Protein AF-A0A7J2MW70-F1 (afdb_monomer_lite)

Secondary structure (DSSP, 8-state):
-HHHHHHHHHHHHHHHHHHHHHSTT--SS--SHHHHHHHHHHHHHHHHHHHHHHHHHHHHTHHHHHHHHHHHHHHHHHHHHHHHHHHHHHHHHHHHHTT-S-TTTHHHHHHHHHSTTEEEEEEE--EEEEEEESSTT-GGG-EEEEEESS---HHHHHHHHTT--SSEEEEEEE--EEEEEES-HHHHHHHHHHHHHTT-TT-EEEEESSSEEEEEE-S--EEEEEEETTEE-S-HHHHHHHHHHHHHHHHHHHHHHHHHHHHHHHHHHHHHH-

Radius of gyration: 29.63 Å; chains: 1; bounding box: 71×57×75 Å

Structure (mmCIF, N/CA/C/O backbone):
data_AF-A0A7J2MW70-F1
#
_entry.id   AF-A0A7J2MW70-F1
#
loop_
_atom_site.group_PDB
_atom_site.id
_atom_site.type_symbol
_atom_site.label_atom_id
_atom_site.label_alt_id
_atom_site.label_comp_id
_atom_site.label_asym_id
_atom_site.label_entity_id
_atom_site.label_seq_id
_atom_site.pdbx_PDB_ins_code
_atom_site.Cartn_x
_atom_site.Cartn_y
_atom_site.Cartn_z
_atom_site.occupancy
_atom_site.B_iso_or_equiv
_atom_site.auth_seq_id
_atom_site.auth_comp_id
_atom_site.auth_asym_id
_atom_site.auth_atom_id
_atom_site.pdbx_PDB_model_num
ATOM 1 N N . ILE A 1 1 ? 31.488 -18.212 -37.355 1.00 55.00 1 ILE A N 1
ATOM 2 C CA . ILE A 1 1 ? 32.900 -18.243 -36.901 1.00 55.00 1 ILE A CA 1
ATOM 3 C C . ILE A 1 1 ? 33.000 -17.794 -35.446 1.00 55.00 1 ILE A C 1
ATOM 5 O O . ILE A 1 1 ? 33.141 -18.669 -34.613 1.00 55.00 1 ILE A O 1
ATOM 9 N N . ILE A 1 2 ? 32.824 -16.508 -35.097 1.00 53.03 2 ILE A N 1
ATOM 10 C CA . ILE A 1 2 ? 32.947 -16.048 -33.690 1.00 53.03 2 ILE A CA 1
ATOM 11 C C . ILE A 1 2 ? 31.923 -16.722 -32.757 1.00 53.03 2 ILE A C 1
ATOM 13 O O . ILE A 1 2 ? 32.299 -17.258 -31.724 1.00 53.03 2 ILE A O 1
ATOM 17 N N . PHE A 1 3 ? 30.644 -16.761 -33.145 1.00 57.50 3 PHE A N 1
ATOM 18 C CA . PHE A 1 3 ? 29.586 -17.418 -32.360 1.00 57.50 3 PHE A CA 1
ATOM 19 C C . PHE A 1 3 ? 29.816 -18.930 -32.200 1.00 57.50 3 PHE A C 1
ATOM 21 O O . PHE A 1 3 ? 29.621 -19.497 -31.134 1.00 57.50 3 PHE A O 1
ATOM 28 N N . THR A 1 4 ? 30.288 -19.564 -33.270 1.00 62.59 4 THR A N 1
ATOM 29 C CA . THR A 1 4 ? 30.595 -20.992 -33.334 1.00 62.59 4 THR A CA 1
ATOM 30 C C . THR A 1 4 ? 31.745 -21.371 -32.397 1.00 62.59 4 THR A C 1
ATOM 32 O O . THR A 1 4 ? 31.629 -22.317 -31.630 1.00 62.59 4 THR A O 1
ATOM 35 N N . LEU A 1 5 ? 32.823 -20.579 -32.414 1.00 64.12 5 LEU A N 1
ATOM 36 C CA . LEU A 1 5 ? 33.970 -20.731 -31.518 1.00 64.12 5 LEU A CA 1
ATOM 37 C C . LEU A 1 5 ? 33.589 -20.461 -30.056 1.00 64.12 5 LEU A C 1
ATOM 39 O O . LEU A 1 5 ? 34.052 -21.163 -29.166 1.00 64.12 5 LEU A O 1
ATOM 43 N N . ALA A 1 6 ? 32.718 -19.478 -29.805 1.00 62.12 6 ALA A N 1
ATOM 44 C CA . ALA A 1 6 ? 32.236 -19.167 -28.460 1.00 62.12 6 ALA A CA 1
ATOM 45 C C . ALA A 1 6 ? 31.369 -20.289 -27.866 1.00 62.12 6 ALA A C 1
ATOM 47 O O . ALA A 1 6 ? 31.436 -20.533 -26.666 1.00 62.12 6 ALA A O 1
ATOM 48 N N . MET A 1 7 ? 30.574 -20.981 -28.689 1.00 63.50 7 MET A N 1
ATOM 49 C CA . MET A 1 7 ? 29.781 -22.122 -28.233 1.00 63.50 7 MET A CA 1
ATOM 50 C C . MET A 1 7 ? 30.623 -23.362 -27.933 1.00 63.50 7 MET A C 1
ATOM 52 O O . MET A 1 7 ? 30.385 -23.969 -26.895 1.00 63.50 7 MET A O 1
ATOM 56 N N . GLY A 1 8 ? 31.620 -23.684 -28.765 1.00 64.88 8 GLY A N 1
ATOM 57 C CA . GLY A 1 8 ? 32.583 -24.750 -28.446 1.00 64.88 8 GLY A CA 1
ATOM 58 C C . GLY A 1 8 ? 33.348 -24.445 -27.155 1.00 64.88 8 GLY A C 1
ATOM 59 O O . GLY A 1 8 ? 33.387 -25.255 -26.240 1.00 64.88 8 GLY A O 1
ATOM 60 N N . ALA A 1 9 ? 33.819 -23.203 -26.992 1.00 65.06 9 ALA A N 1
ATOM 61 C CA . ALA A 1 9 ? 34.473 -22.784 -25.753 1.00 65.06 9 ALA A CA 1
ATOM 62 C C . ALA A 1 9 ? 33.551 -22.863 -24.518 1.00 65.06 9 ALA A C 1
ATOM 64 O O . ALA A 1 9 ? 34.010 -23.201 -23.432 1.00 65.06 9 ALA A O 1
ATOM 65 N N . MET A 1 10 ? 32.256 -22.550 -24.651 1.00 66.50 10 MET A N 1
ATOM 66 C CA . MET A 1 10 ? 31.298 -22.710 -23.549 1.00 66.50 10 MET A CA 1
ATOM 67 C C . MET A 1 10 ? 31.036 -24.176 -23.199 1.00 66.50 10 MET A C 1
ATOM 69 O O . MET A 1 10 ? 30.826 -24.463 -22.022 1.00 66.50 10 MET A O 1
ATOM 73 N N . TRP A 1 11 ? 31.014 -25.070 -24.190 1.00 72.12 11 TRP A N 1
ATOM 74 C CA . TRP A 1 11 ? 30.811 -26.504 -23.983 1.00 72.12 11 TRP A CA 1
ATOM 75 C C . TRP A 1 11 ? 31.959 -27.105 -23.162 1.00 72.12 11 TRP A C 1
ATOM 77 O O . TRP A 1 11 ? 31.715 -27.661 -22.096 1.00 72.12 11 TRP A O 1
ATOM 87 N N . GLU A 1 12 ? 33.199 -26.819 -23.553 1.00 68.12 12 GLU A N 1
ATOM 88 C CA . GLU A 1 12 ? 34.422 -27.206 -22.830 1.00 68.12 12 GLU A CA 1
ATOM 89 C C . GLU A 1 12 ? 34.452 -26.682 -21.383 1.00 68.12 12 GLU A C 1
ATOM 91 O O . GLU A 1 12 ? 34.785 -27.394 -20.434 1.00 68.12 12 GLU A O 1
ATOM 96 N N . ILE A 1 13 ? 34.041 -25.424 -21.173 1.00 70.12 13 ILE A N 1
ATOM 97 C CA . ILE A 1 13 ? 33.942 -24.839 -19.825 1.00 70.12 13 ILE A CA 1
ATOM 98 C C . ILE A 1 13 ? 32.872 -25.559 -18.989 1.00 70.12 13 ILE A C 1
ATOM 100 O O . ILE A 1 13 ? 33.044 -25.722 -17.778 1.00 70.12 13 ILE A O 1
ATOM 104 N N . ALA A 1 14 ? 31.766 -25.975 -19.609 1.00 69.56 14 ALA A N 1
ATOM 105 C CA . ALA A 1 14 ? 30.686 -26.680 -18.931 1.00 69.56 14 ALA A CA 1
ATOM 106 C C . ALA A 1 14 ? 31.077 -28.119 -18.564 1.00 69.56 14 ALA A C 1
ATOM 108 O O . ALA A 1 14 ? 30.771 -28.554 -17.453 1.00 69.56 14 ALA A O 1
ATOM 109 N N . GLU A 1 15 ? 31.788 -28.828 -19.440 1.00 67.00 15 GLU A N 1
ATOM 110 C CA . GLU A 1 15 ? 32.315 -30.168 -19.162 1.00 67.00 15 GLU A CA 1
ATOM 111 C C . GLU A 1 15 ? 33.364 -30.140 -18.051 1.00 67.00 15 GLU A C 1
ATOM 113 O O . GLU A 1 15 ? 33.237 -30.875 -17.069 1.00 67.00 15 GLU A O 1
ATOM 118 N N . PHE A 1 16 ? 34.315 -29.201 -18.110 1.00 66.50 16 PHE A N 1
ATOM 119 C CA . PHE A 1 16 ? 35.285 -28.999 -17.034 1.00 66.50 16 PHE A CA 1
ATOM 120 C C . PHE A 1 16 ? 34.600 -28.710 -15.689 1.00 66.50 16 PHE A C 1
ATOM 122 O O . PHE A 1 16 ? 34.965 -29.273 -14.655 1.00 66.50 16 PHE A O 1
ATOM 129 N N . ALA A 1 17 ? 33.578 -27.848 -15.682 1.00 67.19 17 ALA A N 1
ATOM 130 C CA . ALA A 1 17 ? 32.816 -27.550 -14.472 1.00 67.19 17 ALA A CA 1
ATOM 131 C C . ALA A 1 17 ? 32.033 -28.772 -13.960 1.00 67.19 17 ALA A C 1
ATOM 133 O O . ALA A 1 17 ? 31.943 -28.980 -12.748 1.00 67.19 17 ALA A O 1
ATOM 134 N N . SER A 1 18 ? 31.488 -29.589 -14.864 1.00 73.00 18 SER A N 1
ATOM 135 C CA . SER A 1 18 ? 30.780 -30.824 -14.527 1.00 73.00 18 SER A CA 1
ATOM 136 C C . SER A 1 18 ? 31.708 -31.839 -13.856 1.00 73.00 18 SER A C 1
ATOM 138 O O . SER A 1 18 ? 31.369 -32.364 -12.794 1.00 73.00 18 SER A O 1
ATOM 140 N N . ASP A 1 19 ? 32.910 -32.050 -14.393 1.00 70.50 19 ASP A N 1
ATOM 141 C CA . ASP A 1 19 ? 33.893 -32.980 -13.822 1.00 70.50 19 ASP A CA 1
ATOM 142 C C . ASP A 1 19 ? 34.377 -32.547 -12.427 1.00 70.50 19 ASP A C 1
ATOM 144 O O . ASP A 1 19 ? 34.575 -33.377 -11.532 1.00 70.50 19 ASP A O 1
ATOM 148 N N . GLN A 1 20 ? 34.487 -31.239 -12.182 1.00 70.12 20 GLN A N 1
ATOM 149 C CA . GLN A 1 20 ? 34.802 -30.715 -10.849 1.00 70.12 20 GLN A CA 1
ATOM 150 C C . GLN A 1 20 ? 33.675 -30.960 -9.833 1.00 70.12 20 GLN A C 1
ATOM 152 O O . GLN A 1 20 ? 33.949 -31.230 -8.664 1.00 70.12 20 GLN A O 1
ATOM 157 N N . ILE A 1 21 ? 32.411 -30.872 -10.259 1.00 71.44 21 ILE A N 1
ATOM 158 C CA . ILE A 1 21 ? 31.246 -30.936 -9.362 1.00 71.44 21 ILE A CA 1
ATOM 159 C C . ILE A 1 21 ? 30.792 -32.377 -9.110 1.00 71.44 21 ILE A C 1
ATOM 161 O O . ILE A 1 21 ? 30.495 -32.738 -7.972 1.00 71.44 21 ILE A O 1
ATOM 165 N N . PHE A 1 22 ? 30.711 -33.197 -10.156 1.00 70.31 22 PHE A N 1
ATOM 166 C CA . PHE A 1 22 ? 30.081 -34.517 -10.094 1.00 70.31 22 PHE A CA 1
ATOM 167 C C . PHE A 1 22 ? 31.098 -35.653 -9.985 1.00 70.31 22 PHE A C 1
ATOM 169 O O . PHE A 1 22 ? 30.836 -36.647 -9.306 1.00 70.31 22 PHE A O 1
ATOM 176 N N . SER A 1 23 ? 32.288 -35.472 -10.555 1.00 65.62 23 SER A N 1
ATOM 177 C CA . SER A 1 23 ? 33.344 -36.491 -10.585 1.00 65.62 23 SER A CA 1
ATOM 178 C C . SER A 1 23 ? 34.429 -36.266 -9.522 1.00 65.62 23 SER A C 1
ATOM 180 O O . SER A 1 23 ? 35.447 -36.953 -9.518 1.00 65.62 23 SER A O 1
ATOM 182 N N . HIS A 1 24 ? 34.217 -35.316 -8.596 1.00 66.56 24 HIS A N 1
ATOM 183 C CA . HIS A 1 24 ? 35.157 -34.953 -7.522 1.00 66.56 24 HIS A CA 1
ATOM 184 C C . HIS A 1 24 ? 36.580 -34.655 -8.039 1.00 66.56 24 HIS A C 1
ATOM 186 O O . HIS A 1 24 ? 37.572 -34.965 -7.378 1.00 66.56 24 HIS A O 1
ATOM 192 N N . GLY A 1 25 ? 36.680 -34.063 -9.234 1.00 61.75 25 GLY A N 1
ATOM 193 C CA . GLY A 1 25 ? 37.952 -33.694 -9.855 1.00 61.75 25 GLY A CA 1
ATOM 194 C C . GLY A 1 25 ? 38.685 -34.836 -10.566 1.00 61.75 25 GLY A C 1
ATOM 195 O O . GLY A 1 25 ? 39.808 -34.626 -11.020 1.00 61.75 25 GLY A O 1
ATOM 196 N N . ILE A 1 26 ? 38.081 -36.023 -10.684 1.00 64.50 26 ILE A N 1
ATOM 197 C CA . ILE A 1 26 ? 38.594 -37.100 -11.539 1.00 64.50 26 ILE A CA 1
ATOM 198 C C . ILE A 1 26 ? 38.025 -36.878 -12.950 1.00 64.50 26 ILE A C 1
ATOM 200 O O . ILE A 1 26 ? 36.803 -36.889 -13.089 1.00 64.50 26 ILE A O 1
ATOM 204 N N . PRO A 1 27 ? 38.858 -36.662 -13.985 1.00 61.16 27 PRO A N 1
ATOM 205 C CA . PRO A 1 27 ? 38.368 -36.439 -15.342 1.00 61.16 27 PRO A CA 1
ATOM 206 C C . PRO A 1 27 ? 37.744 -37.731 -15.874 1.00 61.16 27 PRO A C 1
ATOM 208 O O . PRO A 1 27 ? 38.427 -38.748 -16.001 1.00 61.16 27 PRO A O 1
ATOM 211 N N . VAL A 1 28 ? 36.439 -37.700 -16.147 1.00 62.50 28 VAL A N 1
ATOM 212 C CA . VAL A 1 28 ? 35.700 -38.850 -16.699 1.00 62.50 28 VAL A CA 1
ATOM 213 C C . VAL A 1 28 ? 35.502 -38.685 -18.206 1.00 62.50 28 VAL A C 1
ATOM 215 O O . VAL A 1 28 ? 35.425 -39.685 -18.912 1.00 62.50 28 VAL A O 1
ATOM 218 N N . ALA A 1 29 ? 35.480 -37.442 -18.695 1.00 54.78 29 ALA A N 1
ATOM 219 C CA . ALA A 1 29 ? 35.311 -37.109 -20.109 1.00 54.78 29 ALA A CA 1
ATOM 220 C C . ALA A 1 29 ? 36.635 -36.985 -20.896 1.00 54.78 29 ALA A C 1
ATOM 222 O O . ALA A 1 29 ? 36.624 -37.005 -22.115 1.00 54.78 29 ALA A O 1
ATOM 223 N N . GLN A 1 30 ? 37.790 -36.874 -20.225 1.00 52.50 30 GLN A N 1
ATOM 224 C CA . GLN A 1 30 ? 39.104 -36.722 -20.875 1.00 52.50 30 GLN A CA 1
ATOM 225 C C . GLN A 1 30 ? 40.104 -37.761 -20.353 1.00 52.50 30 GLN A C 1
ATOM 227 O O . GLN A 1 30 ? 41.069 -37.435 -19.658 1.00 52.50 30 GLN A O 1
ATOM 232 N N . ILE A 1 31 ? 39.867 -39.041 -20.653 1.00 59.38 31 ILE A N 1
ATOM 233 C CA . ILE A 1 31 ? 40.703 -40.143 -20.134 1.00 59.38 31 ILE A CA 1
ATOM 234 C C . ILE A 1 31 ? 41.851 -40.491 -21.102 1.00 59.38 31 ILE A C 1
ATOM 236 O O . ILE A 1 31 ? 42.888 -41.010 -20.678 1.00 59.38 31 ILE A O 1
ATOM 240 N N . SER A 1 32 ? 41.716 -40.200 -22.403 1.00 65.75 32 SER A N 1
ATOM 241 C CA . SER A 1 32 ? 42.722 -40.567 -23.412 1.00 65.75 32 SER A CA 1
ATOM 242 C C . SER A 1 32 ? 42.914 -39.517 -24.510 1.00 65.75 32 SER A C 1
ATOM 244 O O . SER A 1 32 ? 42.002 -38.769 -24.840 1.00 65.75 32 SER A O 1
ATOM 246 N N . LEU A 1 33 ? 44.092 -39.518 -25.152 1.00 57.75 33 LEU A N 1
ATOM 247 C CA . LEU A 1 33 ? 44.392 -38.666 -26.315 1.00 57.75 33 LEU A CA 1
ATOM 248 C C . LEU A 1 33 ? 43.398 -38.891 -27.474 1.00 57.75 33 LEU A C 1
ATOM 250 O O . LEU A 1 33 ? 43.149 -37.989 -28.268 1.00 57.75 33 LEU A O 1
ATOM 254 N N . HIS A 1 34 ? 42.834 -40.098 -27.573 1.00 62.09 34 HIS A N 1
ATOM 255 C CA . HIS A 1 34 ? 41.815 -40.430 -28.565 1.00 62.09 34 HIS A CA 1
ATOM 256 C C . HIS A 1 34 ? 40.467 -39.768 -28.238 1.00 62.09 34 HIS A C 1
ATOM 258 O O . HIS A 1 34 ? 39.771 -39.351 -29.159 1.00 62.09 34 HIS A O 1
ATOM 264 N N . ASP A 1 35 ? 40.122 -39.641 -26.957 1.00 58.94 35 ASP A N 1
ATOM 265 C CA . ASP A 1 35 ? 38.918 -38.948 -26.469 1.00 58.94 35 ASP A CA 1
ATOM 266 C C . ASP A 1 35 ? 38.990 -37.465 -26.837 1.00 58.94 35 ASP A C 1
ATOM 268 O O . ASP A 1 35 ? 38.195 -36.972 -27.628 1.00 58.94 35 ASP A O 1
ATOM 272 N N . THR A 1 36 ? 40.085 -36.809 -26.439 1.00 62.69 36 THR A N 1
ATOM 273 C CA . THR A 1 36 ? 40.328 -35.385 -26.709 1.00 62.69 36 THR A CA 1
ATOM 274 C C . THR A 1 36 ? 40.317 -35.059 -28.204 1.00 62.69 36 THR A C 1
ATOM 276 O O . THR A 1 36 ? 39.820 -34.016 -28.624 1.00 62.69 36 THR A O 1
ATOM 279 N N . MET A 1 37 ? 40.862 -35.948 -29.041 1.00 70.38 37 MET A N 1
ATOM 280 C CA . MET A 1 37 ? 40.821 -35.770 -30.494 1.00 70.38 37 MET A CA 1
ATOM 281 C C . MET A 1 37 ? 39.423 -36.008 -31.079 1.00 70.38 37 MET A C 1
ATOM 283 O O . MET A 1 37 ? 39.088 -35.389 -32.088 1.00 70.38 37 MET A O 1
ATOM 287 N N . THR A 1 38 ? 38.613 -36.884 -30.479 1.00 67.75 38 THR A N 1
ATOM 288 C CA . THR A 1 38 ? 37.242 -37.165 -30.933 1.00 67.75 38 THR A CA 1
ATOM 289 C C . THR A 1 38 ? 36.307 -36.011 -30.583 1.00 67.75 38 THR A C 1
ATOM 291 O O . THR A 1 38 ? 35.523 -35.610 -31.442 1.00 67.75 38 THR A O 1
ATOM 294 N N . ASP A 1 39 ? 36.464 -35.413 -29.404 1.00 64.12 39 ASP A N 1
ATOM 295 C CA . ASP A 1 39 ? 35.700 -34.236 -28.976 1.00 64.12 39 ASP A CA 1
ATOM 296 C C . ASP A 1 39 ? 36.008 -33.021 -29.850 1.00 64.12 39 ASP A C 1
ATOM 298 O O . ASP A 1 39 ? 35.098 -32.397 -30.390 1.00 64.12 39 ASP A O 1
ATOM 302 N N . LEU A 1 40 ? 37.289 -32.768 -30.147 1.00 68.12 40 LEU A N 1
ATOM 303 C CA . LEU A 1 40 ? 37.686 -31.683 -31.051 1.00 68.12 40 LEU A CA 1
ATOM 304 C C . LEU A 1 40 ? 37.084 -31.847 -32.462 1.00 68.12 40 LEU A C 1
ATOM 306 O O . LEU A 1 40 ? 36.730 -30.869 -33.130 1.00 68.12 40 LEU A O 1
ATOM 310 N N . ILE A 1 41 ? 36.972 -33.091 -32.938 1.00 71.75 41 ILE A N 1
ATOM 311 C CA . ILE A 1 41 ? 36.337 -33.412 -34.221 1.00 71.75 41 ILE A CA 1
ATOM 312 C C . ILE A 1 41 ? 34.819 -33.222 -34.129 1.00 71.75 41 ILE A C 1
ATOM 314 O O . ILE A 1 41 ? 34.232 -32.629 -35.039 1.00 71.75 41 ILE A O 1
ATOM 318 N N . ALA A 1 42 ? 34.184 -33.692 -33.054 1.00 71.44 42 ALA A N 1
ATOM 319 C CA . ALA A 1 42 ? 32.752 -33.542 -32.822 1.00 71.44 42 ALA A CA 1
ATOM 320 C C . ALA A 1 42 ? 32.351 -32.062 -32.737 1.00 71.44 42 ALA A C 1
ATOM 322 O O . ALA A 1 42 ? 31.413 -31.649 -33.421 1.00 71.44 42 ALA A O 1
ATOM 323 N N . ASP A 1 43 ? 33.125 -31.246 -32.026 1.00 67.00 43 ASP A N 1
ATOM 324 C CA . ASP A 1 43 ? 32.951 -29.798 -31.918 1.00 67.00 43 ASP A CA 1
ATOM 325 C C . ASP A 1 43 ? 33.195 -29.077 -33.241 1.00 67.00 43 ASP A C 1
ATOM 327 O O . ASP A 1 43 ? 32.448 -28.167 -33.618 1.00 67.00 43 ASP A O 1
ATOM 331 N N . GLY A 1 44 ? 34.199 -29.514 -34.006 1.00 69.25 44 GLY A N 1
ATOM 332 C CA . GLY A 1 44 ? 34.439 -29.024 -35.360 1.00 69.25 44 GLY A CA 1
ATOM 333 C C . GLY A 1 44 ? 33.246 -29.281 -36.288 1.00 69.25 44 GLY A C 1
ATOM 334 O O . GLY A 1 44 ? 32.817 -28.382 -37.019 1.00 69.25 44 GLY A O 1
ATOM 335 N N . ILE A 1 45 ? 32.668 -30.485 -36.230 1.00 73.81 45 ILE A N 1
ATOM 336 C CA . ILE A 1 45 ? 31.498 -30.881 -37.027 1.00 73.81 45 ILE A CA 1
ATOM 337 C C . ILE A 1 45 ? 30.242 -30.140 -36.557 1.00 73.81 45 ILE A C 1
ATOM 339 O O . ILE A 1 45 ? 29.525 -29.572 -37.385 1.00 73.81 45 ILE A O 1
ATOM 343 N N . ALA A 1 46 ? 29.980 -30.090 -35.251 1.00 68.25 46 ALA A N 1
ATOM 344 C CA . ALA A 1 46 ? 28.847 -29.373 -34.675 1.00 68.25 46 ALA A CA 1
ATOM 345 C C . ALA A 1 46 ? 28.923 -27.878 -35.003 1.00 68.25 46 ALA A C 1
ATOM 347 O O . ALA A 1 46 ? 27.937 -27.275 -35.432 1.00 68.25 46 ALA A O 1
ATOM 348 N N . GLY A 1 47 ? 30.115 -27.291 -34.906 1.00 69.31 47 GLY A N 1
ATOM 349 C CA . GLY A 1 47 ? 30.365 -25.911 -35.279 1.00 69.31 47 GLY A CA 1
ATOM 350 C C . GLY A 1 47 ? 30.128 -25.642 -36.767 1.00 69.31 47 GLY A C 1
ATOM 351 O O . GLY A 1 47 ? 29.493 -24.645 -37.127 1.00 69.31 47 GLY A O 1
ATOM 352 N N . LEU A 1 48 ? 30.577 -26.543 -37.643 1.00 71.25 48 LEU A N 1
ATOM 353 C CA . LEU A 1 48 ? 30.311 -26.458 -39.078 1.00 71.25 48 LEU A CA 1
ATOM 354 C C . LEU A 1 48 ? 28.804 -26.529 -39.363 1.00 71.25 48 LEU A C 1
ATOM 356 O O . LEU A 1 48 ? 28.286 -25.694 -40.103 1.00 71.25 48 LEU A O 1
ATOM 360 N N . LEU A 1 49 ? 28.088 -27.466 -38.735 1.00 70.62 49 LEU A N 1
ATOM 361 C CA . LEU A 1 49 ? 26.640 -27.622 -38.883 1.00 70.62 49 LEU A CA 1
ATOM 362 C C . LEU A 1 49 ? 25.890 -26.383 -38.382 1.00 70.62 49 LEU A C 1
ATOM 364 O O . LEU A 1 49 ? 25.096 -25.822 -39.131 1.00 70.62 49 LEU A O 1
ATOM 368 N N . VAL A 1 50 ? 26.178 -25.889 -37.175 1.00 74.44 50 VAL A N 1
ATOM 369 C CA . VAL A 1 50 ? 25.574 -24.658 -36.630 1.00 74.44 50 VAL A CA 1
ATOM 370 C C . VAL A 1 50 ? 25.907 -23.447 -37.503 1.00 74.44 50 VAL A C 1
ATOM 372 O O . VAL A 1 50 ? 25.054 -22.592 -37.729 1.00 74.44 50 VAL A O 1
ATOM 375 N N . GLY A 1 51 ? 27.125 -23.372 -38.043 1.00 70.25 51 GLY A N 1
ATOM 376 C CA . GLY A 1 51 ? 27.529 -22.332 -38.984 1.00 70.25 51 GLY A CA 1
ATOM 377 C C . GLY A 1 51 ? 26.739 -22.378 -40.294 1.00 70.25 51 GLY A C 1
ATOM 378 O O . GLY A 1 51 ? 26.273 -21.338 -40.757 1.00 70.25 51 GLY A O 1
ATOM 379 N N . ILE A 1 52 ? 26.548 -23.571 -40.865 1.00 74.00 52 ILE A N 1
ATOM 380 C CA . ILE A 1 52 ? 25.782 -23.792 -42.098 1.00 74.00 52 ILE A CA 1
ATOM 381 C C . ILE A 1 52 ? 24.297 -23.512 -41.859 1.00 74.00 52 ILE A C 1
ATOM 383 O O . ILE A 1 52 ? 23.716 -22.705 -42.578 1.00 74.00 52 ILE A O 1
ATOM 387 N N . PHE A 1 53 ? 23.685 -24.112 -40.836 1.00 72.88 53 PHE A N 1
ATOM 388 C CA . PHE A 1 53 ? 22.276 -23.893 -40.504 1.00 72.88 53 PHE A CA 1
ATOM 389 C C . PHE A 1 53 ? 22.002 -22.445 -40.090 1.00 72.88 53 PHE A C 1
ATOM 391 O O . PHE A 1 53 ? 21.009 -21.873 -40.528 1.00 72.88 53 PHE A O 1
ATOM 398 N N . GLY A 1 54 ? 22.908 -21.809 -39.343 1.00 70.94 54 GLY A N 1
ATOM 399 C CA . GLY A 1 54 ? 22.830 -20.387 -39.013 1.00 70.94 54 GLY A CA 1
ATOM 400 C C . GLY A 1 54 ? 22.933 -19.495 -40.252 1.00 70.94 54 GLY A C 1
ATOM 401 O O . GLY A 1 54 ? 22.124 -18.586 -40.425 1.00 70.94 54 GLY A O 1
ATOM 402 N N . ALA A 1 55 ? 23.866 -19.779 -41.167 1.00 71.88 55 ALA A N 1
ATOM 403 C CA . ALA A 1 55 ? 23.986 -19.049 -42.429 1.00 71.88 55 ALA A CA 1
ATOM 404 C C . ALA A 1 55 ? 22.761 -19.251 -43.332 1.00 71.88 55 ALA A C 1
ATOM 406 O O . ALA A 1 55 ? 22.297 -18.289 -43.943 1.00 71.88 55 ALA A O 1
ATOM 407 N N . ILE A 1 56 ? 22.213 -20.470 -43.393 1.00 74.88 56 ILE A N 1
ATOM 408 C CA . ILE A 1 56 ? 20.977 -20.788 -44.117 1.00 74.88 56 ILE A CA 1
ATOM 409 C C . ILE A 1 56 ? 19.791 -20.040 -43.497 1.00 74.88 56 ILE A C 1
ATOM 411 O O . ILE A 1 56 ? 19.053 -19.401 -44.240 1.00 74.88 56 ILE A O 1
ATOM 415 N N . GLY A 1 57 ? 19.638 -20.044 -42.171 1.00 71.94 57 GLY A N 1
ATOM 416 C CA . GLY A 1 57 ? 18.569 -19.326 -41.466 1.00 71.94 57 GLY A CA 1
ATOM 417 C C . GLY A 1 57 ? 18.648 -17.805 -41.646 1.00 71.94 57 GLY A C 1
ATOM 418 O O . GLY A 1 57 ? 17.629 -17.147 -41.855 1.00 71.94 57 GLY A O 1
ATOM 419 N N . ILE A 1 58 ? 19.858 -17.232 -41.665 1.00 73.50 58 ILE A N 1
ATOM 420 C CA . ILE A 1 58 ? 20.074 -15.813 -41.998 1.00 73.50 58 ILE A CA 1
ATOM 421 C C . ILE A 1 58 ? 19.703 -15.536 -43.465 1.00 73.50 58 ILE A C 1
ATOM 423 O O . ILE A 1 58 ? 19.014 -14.556 -43.743 1.00 73.50 58 ILE A O 1
ATOM 427 N N . ARG A 1 59 ? 20.114 -16.399 -44.409 1.00 74.31 59 ARG A N 1
ATOM 428 C CA . ARG A 1 59 ? 19.810 -16.246 -45.848 1.00 74.31 59 ARG A CA 1
ATOM 429 C C . ARG A 1 59 ? 18.327 -16.407 -46.171 1.00 74.31 59 ARG A C 1
ATOM 431 O O . ARG A 1 59 ? 17.839 -15.731 -47.069 1.00 74.31 59 ARG A O 1
ATOM 438 N N . LYS A 1 60 ? 17.632 -17.298 -45.462 1.00 75.56 60 LYS A N 1
ATOM 439 C CA . LYS A 1 60 ? 16.187 -17.524 -45.594 1.00 75.56 60 LYS A CA 1
ATOM 440 C C . LYS A 1 60 ? 15.346 -16.429 -44.935 1.00 75.56 60 LYS A C 1
ATOM 442 O O . LYS A 1 60 ? 14.157 -16.352 -45.208 1.00 75.56 60 LYS A O 1
ATOM 447 N N . GLY A 1 61 ? 15.948 -15.574 -44.105 1.00 71.19 61 GLY A N 1
ATOM 448 C CA . GLY A 1 61 ? 15.248 -14.491 -43.412 1.00 71.19 61 GLY A CA 1
ATOM 449 C C . GLY A 1 61 ? 14.512 -14.918 -42.138 1.00 71.19 61 GLY A C 1
ATOM 450 O O . GLY A 1 61 ? 13.944 -14.059 -41.473 1.00 71.19 61 GLY A O 1
ATOM 451 N N . GLU A 1 62 ? 14.590 -16.189 -41.739 1.00 72.62 62 GLU A N 1
ATOM 452 C CA . GLU A 1 62 ? 13.911 -16.747 -40.555 1.00 72.62 62 GLU A CA 1
ATOM 453 C C . GLU A 1 62 ? 14.320 -16.012 -39.259 1.00 72.62 62 GLU A C 1
ATOM 455 O O . GLU A 1 62 ? 13.490 -15.698 -38.410 1.00 72.62 62 GLU A O 1
ATOM 460 N N . PHE A 1 63 ? 15.594 -15.614 -39.134 1.00 69.50 63 PHE A N 1
ATOM 461 C CA . PHE A 1 63 ? 16.056 -14.782 -38.010 1.00 69.50 63 PHE A CA 1
ATOM 462 C C . PHE A 1 63 ? 15.486 -13.358 -38.031 1.00 69.50 63 PHE A C 1
ATOM 464 O O . PHE A 1 63 ? 15.288 -12.753 -36.978 1.00 69.50 63 PHE A O 1
ATOM 471 N N . LYS A 1 64 ? 15.232 -12.802 -39.220 1.00 71.94 64 LYS A N 1
ATOM 472 C CA . LYS A 1 64 ? 14.625 -11.475 -39.368 1.00 71.94 64 LYS A CA 1
ATOM 473 C C . LYS A 1 64 ? 13.153 -11.517 -38.965 1.00 71.94 64 LYS A C 1
ATOM 475 O O . LYS A 1 64 ? 12.696 -10.575 -38.328 1.00 71.94 64 LYS A O 1
ATOM 480 N N . GLU A 1 65 ? 12.448 -12.600 -39.289 1.00 75.50 65 GLU A N 1
ATOM 481 C CA . GLU A 1 65 ? 11.073 -12.847 -38.839 1.00 75.50 65 GLU A CA 1
ATOM 482 C C . GLU A 1 65 ? 11.004 -12.975 -37.315 1.00 75.50 65 GLU A C 1
ATOM 484 O O . GLU A 1 65 ? 10.251 -12.235 -36.691 1.00 75.50 65 GLU A O 1
ATOM 489 N N . LEU A 1 66 ? 11.875 -13.783 -36.700 1.00 75.44 66 LEU A N 1
ATOM 490 C CA . LEU A 1 66 ? 11.946 -13.919 -35.240 1.00 75.44 66 LEU A CA 1
ATOM 491 C C . LEU A 1 66 ? 12.225 -12.580 -34.534 1.00 75.44 66 LEU A C 1
ATOM 493 O O . LEU A 1 66 ? 11.546 -12.217 -33.575 1.00 75.44 66 LEU A O 1
ATOM 497 N N . LEU A 1 67 ? 13.217 -11.816 -35.004 1.00 75.69 67 LEU A N 1
ATOM 498 C CA . LEU A 1 67 ? 13.532 -10.498 -34.441 1.00 75.69 67 LEU A CA 1
ATOM 499 C C . LEU A 1 67 ? 12.386 -9.499 -34.637 1.00 75.69 67 LEU A C 1
ATOM 501 O O . LEU A 1 67 ? 12.142 -8.665 -33.767 1.00 75.69 67 LEU A O 1
ATOM 505 N N . PHE A 1 68 ? 11.677 -9.581 -35.762 1.00 79.88 68 PHE A N 1
ATOM 506 C CA . PHE A 1 68 ? 10.516 -8.748 -36.049 1.00 79.88 68 PHE A CA 1
ATOM 507 C C . PHE A 1 68 ? 9.314 -9.106 -35.169 1.00 79.88 68 PHE A C 1
ATOM 509 O O . PHE A 1 68 ? 8.635 -8.206 -34.680 1.00 79.88 68 PHE A O 1
ATOM 516 N N . GLU A 1 69 ? 9.071 -10.392 -34.915 1.00 80.38 69 GLU A N 1
ATOM 517 C CA . GLU A 1 69 ? 8.051 -10.862 -33.974 1.00 80.38 69 GLU A CA 1
ATOM 518 C C . GLU A 1 69 ? 8.359 -10.416 -32.545 1.00 80.38 69 GLU A C 1
ATOM 520 O O . GLU A 1 69 ? 7.497 -9.839 -31.884 1.00 80.38 69 GLU A O 1
ATOM 525 N N . ILE A 1 70 ? 9.607 -10.578 -32.093 1.00 76.25 70 ILE A N 1
ATOM 526 C CA . ILE A 1 70 ? 10.057 -10.073 -30.788 1.00 76.25 70 ILE A CA 1
ATOM 527 C C . ILE A 1 70 ? 9.893 -8.549 -30.721 1.00 76.25 70 ILE A C 1
ATOM 529 O O . ILE A 1 70 ? 9.392 -8.025 -29.726 1.00 76.25 70 ILE A O 1
ATOM 533 N N . GLY A 1 71 ? 10.276 -7.832 -31.781 1.00 76.25 71 GLY A N 1
ATOM 534 C CA . GLY A 1 71 ? 10.132 -6.380 -31.878 1.00 76.25 71 GLY A CA 1
ATOM 535 C C . GLY A 1 71 ? 8.677 -5.926 -31.761 1.00 76.25 71 GLY A C 1
ATOM 536 O O . GLY A 1 71 ? 8.377 -5.050 -30.951 1.00 76.25 71 GLY A O 1
ATOM 537 N N . LYS A 1 72 ? 7.763 -6.571 -32.496 1.00 77.81 72 LYS A N 1
ATOM 538 C CA . LYS A 1 72 ? 6.316 -6.321 -32.407 1.00 77.81 72 LYS A CA 1
ATOM 539 C C . LYS A 1 72 ? 5.773 -6.564 -31.007 1.00 77.81 72 LYS A C 1
ATOM 541 O O . LYS A 1 72 ? 4.938 -5.796 -30.534 1.00 77.81 72 LYS A O 1
ATOM 546 N N . GLU A 1 73 ? 6.245 -7.604 -30.335 1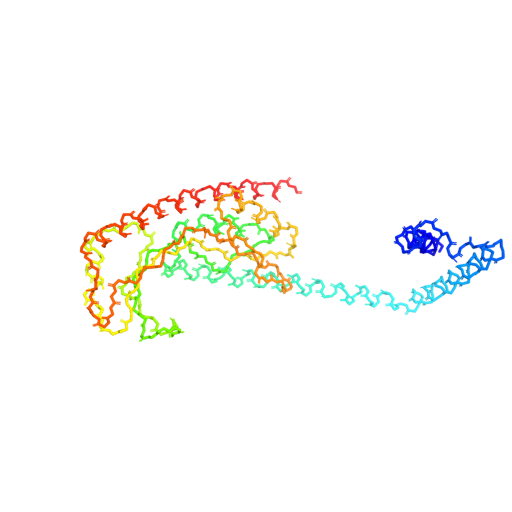.00 77.94 73 GLU A N 1
ATOM 547 C CA . GLU A 1 73 ? 5.742 -7.964 -29.013 1.00 77.94 73 GLU A CA 1
ATOM 548 C C . GLU A 1 73 ? 6.243 -6.992 -27.945 1.00 77.94 73 GLU A C 1
ATOM 550 O O . GLU A 1 73 ? 5.463 -6.586 -27.082 1.00 77.94 73 GLU A O 1
ATOM 555 N N . VAL A 1 74 ? 7.490 -6.525 -28.053 1.00 77.00 74 VAL A N 1
ATOM 556 C CA . VAL A 1 74 ? 8.024 -5.433 -27.223 1.00 77.00 74 VAL A CA 1
ATOM 557 C C . VAL A 1 74 ? 7.270 -4.126 -27.480 1.00 77.00 74 VAL A C 1
ATOM 559 O O . VAL A 1 74 ? 6.898 -3.436 -26.529 1.00 77.00 74 VAL A O 1
ATOM 562 N N . GLU A 1 75 ? 6.990 -3.796 -28.741 1.00 76.94 75 GLU A N 1
ATOM 563 C CA . GLU A 1 75 ? 6.261 -2.583 -29.119 1.00 76.94 75 GLU A CA 1
ATOM 564 C C . GLU A 1 75 ? 4.816 -2.599 -28.597 1.00 76.94 75 GLU A C 1
ATOM 566 O O . GLU A 1 75 ? 4.375 -1.638 -27.962 1.00 76.94 75 GLU A O 1
ATOM 571 N N . LYS A 1 76 ? 4.097 -3.719 -28.751 1.00 77.75 76 LYS A N 1
ATOM 572 C CA . LYS A 1 76 ? 2.762 -3.917 -28.160 1.00 77.75 76 LYS A CA 1
ATOM 573 C C . LYS A 1 76 ? 2.781 -3.743 -26.644 1.00 77.75 76 LYS A C 1
ATOM 575 O O . LYS A 1 76 ? 1.877 -3.118 -26.087 1.00 77.75 76 LYS A O 1
ATOM 580 N N . LEU A 1 77 ? 3.799 -4.286 -25.973 1.00 76.50 77 LEU A N 1
ATOM 581 C CA . LEU A 1 77 ? 3.963 -4.160 -24.527 1.00 76.50 77 LEU A CA 1
ATOM 582 C C . LEU A 1 77 ? 4.107 -2.699 -24.102 1.00 76.50 77 LEU A C 1
ATOM 584 O O . LEU A 1 77 ? 3.471 -2.244 -23.147 1.00 76.50 77 LEU A O 1
ATOM 588 N N . HIS A 1 78 ? 4.934 -1.973 -24.849 1.00 78.62 78 HIS A N 1
ATOM 589 C CA . HIS A 1 78 ? 5.204 -0.565 -24.639 1.00 78.62 78 HIS A CA 1
ATOM 590 C C . HIS A 1 78 ? 3.923 0.257 -24.823 1.00 78.62 78 HIS A C 1
ATOM 592 O O . HIS A 1 78 ? 3.523 0.966 -23.902 1.00 78.62 78 HIS A O 1
ATOM 598 N N . ILE A 1 79 ? 3.203 0.082 -25.938 1.00 81.88 79 ILE A N 1
ATOM 599 C CA . ILE A 1 79 ? 1.916 0.750 -26.203 1.00 81.88 79 ILE A CA 1
ATOM 600 C C . ILE A 1 79 ? 0.914 0.473 -25.073 1.00 81.88 79 ILE A C 1
ATOM 602 O O . ILE A 1 79 ? 0.347 1.403 -24.497 1.00 81.88 79 ILE A O 1
ATOM 606 N N . HIS A 1 80 ? 0.770 -0.793 -24.668 1.00 87.12 80 HIS A N 1
ATOM 607 C CA . HIS A 1 80 ? -0.155 -1.175 -23.602 1.00 87.12 80 HIS A CA 1
ATOM 608 C C . HIS A 1 80 ? 0.158 -0.487 -22.261 1.00 87.12 80 HIS A C 1
ATOM 610 O O . HIS A 1 80 ? -0.755 -0.172 -21.484 1.00 87.12 80 HIS A O 1
ATOM 616 N N . PHE A 1 81 ? 1.437 -0.233 -21.967 1.00 91.56 81 PHE A N 1
ATOM 617 C CA . PHE A 1 81 ? 1.839 0.534 -20.791 1.00 91.56 81 PHE A CA 1
ATOM 618 C C . PHE A 1 81 ? 1.357 1.988 -20.865 1.00 91.56 81 PHE A C 1
ATOM 620 O O . PHE A 1 81 ? 0.754 2.463 -19.898 1.00 91.56 81 PHE A O 1
ATOM 627 N N . PHE A 1 82 ? 1.569 2.682 -21.988 1.00 90.88 82 PHE A N 1
ATOM 628 C CA . PHE A 1 82 ? 1.152 4.082 -22.146 1.00 90.88 82 PHE A CA 1
ATOM 629 C C . PHE A 1 82 ? -0.366 4.240 -22.143 1.00 90.88 82 PHE A C 1
ATOM 631 O O . PHE A 1 82 ? -0.870 5.136 -21.464 1.00 90.88 82 PHE A O 1
ATOM 638 N N . ASP A 1 83 ? -1.103 3.325 -22.770 1.00 92.44 83 ASP A N 1
ATOM 639 C CA . ASP A 1 83 ? -2.569 3.309 -22.714 1.00 92.44 83 ASP A CA 1
ATOM 640 C C . ASP A 1 83 ? -3.067 3.117 -21.277 1.00 92.44 83 ASP A C 1
ATOM 642 O O . ASP A 1 83 ? -3.955 3.826 -20.788 1.00 92.44 83 ASP A O 1
ATOM 646 N N . SER A 1 84 ? -2.443 2.183 -20.551 1.00 93.69 84 SER A N 1
ATOM 647 C CA . SER A 1 84 ? -2.742 1.947 -19.138 1.00 93.69 84 SER A CA 1
ATOM 648 C C . SER A 1 84 ? -2.450 3.177 -18.280 1.00 93.69 84 SER A C 1
ATOM 650 O O . SER A 1 84 ? -3.232 3.497 -17.380 1.00 93.69 84 SER A O 1
ATOM 652 N N . LYS A 1 85 ? -1.340 3.868 -18.557 1.00 95.38 85 LYS A N 1
ATOM 653 C CA . LYS A 1 85 ? -0.949 5.104 -17.881 1.00 95.38 85 LYS A CA 1
ATOM 654 C C . LYS A 1 85 ? -1.946 6.222 -18.169 1.00 95.38 85 LYS A C 1
ATOM 656 O O . LYS A 1 85 ? -2.441 6.825 -17.222 1.00 95.38 85 LYS A O 1
ATOM 661 N N . ALA A 1 86 ? -2.314 6.449 -19.428 1.00 94.62 86 ALA A N 1
ATOM 662 C CA . ALA A 1 86 ? -3.305 7.452 -19.816 1.00 94.62 86 ALA A CA 1
ATOM 663 C C . ALA A 1 86 ? -4.656 7.210 -19.121 1.00 94.62 86 ALA A C 1
ATOM 665 O O . ALA A 1 86 ? -5.237 8.121 -18.527 1.00 94.62 86 ALA A O 1
ATOM 666 N N . MET A 1 87 ? -5.118 5.955 -19.090 1.00 94.81 87 MET A N 1
ATOM 667 C CA . MET A 1 87 ? -6.342 5.586 -18.378 1.00 94.81 87 MET A CA 1
ATOM 668 C C . MET A 1 87 ? -6.234 5.816 -16.863 1.00 94.81 87 MET A C 1
ATOM 670 O O . MET A 1 87 ? -7.195 6.266 -16.234 1.00 94.81 87 MET A O 1
ATOM 674 N N . ALA A 1 88 ? -5.089 5.498 -16.256 1.00 94.94 88 ALA A N 1
ATOM 675 C CA . ALA A 1 88 ? -4.855 5.727 -14.833 1.00 94.94 88 ALA A CA 1
ATOM 676 C C . ALA A 1 88 ? -4.832 7.225 -14.485 1.00 94.94 88 ALA A C 1
ATOM 678 O O . ALA A 1 88 ? -5.415 7.621 -13.475 1.00 94.94 88 ALA A O 1
ATOM 679 N N . MET A 1 89 ? -4.241 8.058 -15.345 1.00 95.25 89 MET A N 1
ATOM 680 C CA . MET A 1 89 ? -4.234 9.514 -15.189 1.00 95.2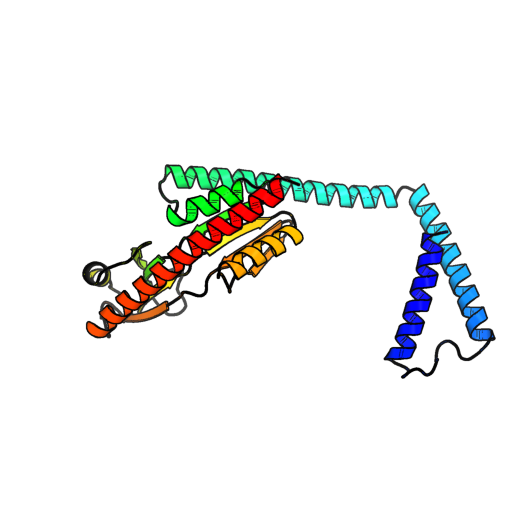5 89 MET A CA 1
ATOM 681 C C . MET A 1 89 ? -5.648 10.095 -15.264 1.00 95.25 89 MET A C 1
ATOM 683 O O . MET A 1 89 ? -6.041 10.824 -14.356 1.00 95.25 89 MET A O 1
ATOM 687 N N . LYS A 1 90 ? -6.460 9.668 -16.239 1.00 95.44 90 LYS A N 1
ATOM 688 C CA . LYS A 1 90 ? -7.873 10.071 -16.330 1.00 95.44 90 LYS A CA 1
ATOM 689 C C . LYS A 1 90 ? -8.664 9.695 -15.070 1.00 95.44 90 LYS A C 1
ATOM 691 O O . LYS A 1 90 ? -9.391 10.510 -14.510 1.00 95.44 90 LYS A O 1
ATOM 696 N N . LYS A 1 91 ? -8.474 8.472 -14.557 1.00 94.44 91 LYS A N 1
ATOM 697 C CA . LYS A 1 91 ? -9.104 8.026 -13.298 1.00 94.44 91 LYS A CA 1
ATOM 698 C C . LYS A 1 91 ? -8.675 8.874 -12.099 1.00 94.44 91 LYS A C 1
ATOM 700 O O . LYS A 1 91 ? -9.486 9.118 -11.204 1.00 94.44 91 LYS A O 1
ATOM 705 N N . LEU A 1 92 ? -7.413 9.300 -12.056 1.00 93.62 92 LEU A N 1
ATOM 706 C CA . LEU A 1 92 ? -6.910 10.183 -11.008 1.00 93.62 92 LEU A CA 1
ATOM 707 C C . LEU A 1 92 ? -7.556 11.573 -11.093 1.00 93.62 92 LEU A C 1
ATOM 709 O O . LEU A 1 92 ? -7.950 12.111 -10.059 1.00 93.62 92 LEU A O 1
ATOM 713 N N . GLU A 1 93 ? -7.704 12.135 -12.291 1.00 93.44 93 GLU A N 1
ATOM 714 C CA . GLU A 1 93 ? -8.396 13.412 -12.519 1.00 93.44 93 GLU A CA 1
ATOM 715 C C . GLU A 1 93 ? -9.868 13.345 -12.095 1.00 93.44 93 GLU A C 1
ATOM 717 O O . GLU A 1 93 ? -10.321 14.180 -11.308 1.00 93.44 93 GLU A O 1
ATOM 722 N N . ASP A 1 94 ? -10.585 12.291 -12.494 1.00 92.88 94 ASP A N 1
ATOM 723 C CA . ASP A 1 94 ? -11.967 12.046 -12.067 1.00 92.88 94 ASP A CA 1
ATOM 724 C C . ASP A 1 94 ? -12.080 11.954 -10.535 1.00 92.88 94 ASP A C 1
ATOM 726 O O . ASP A 1 94 ? -13.009 12.486 -9.915 1.00 92.88 94 ASP A O 1
ATOM 730 N N . ALA A 1 95 ? -11.123 11.280 -9.889 1.00 90.38 95 ALA A N 1
ATOM 731 C CA . ALA A 1 95 ? -11.080 11.170 -8.436 1.00 90.38 95 ALA A CA 1
ATOM 732 C C . ALA A 1 95 ? -10.802 12.524 -7.760 1.00 90.38 95 ALA A C 1
ATOM 734 O O . ALA A 1 95 ? -11.385 12.797 -6.702 1.00 90.38 95 ALA A O 1
ATOM 735 N N . ARG A 1 96 ? -9.952 13.379 -8.353 1.00 90.19 96 ARG A N 1
ATOM 736 C CA . ARG A 1 96 ? -9.694 14.749 -7.872 1.00 90.19 96 ARG A CA 1
ATOM 737 C C . ARG A 1 96 ? -10.947 15.606 -7.967 1.00 90.19 96 ARG A C 1
ATOM 739 O O . ARG A 1 96 ? -11.328 16.208 -6.965 1.00 90.19 96 ARG A O 1
ATOM 746 N N . ALA A 1 97 ? -11.619 15.597 -9.119 1.00 91.06 97 ALA A N 1
ATOM 747 C CA . ALA A 1 97 ? -12.855 16.347 -9.340 1.00 91.06 97 ALA A CA 1
ATOM 748 C C . ALA A 1 97 ? -13.936 15.969 -8.314 1.00 91.06 97 ALA A C 1
ATOM 750 O O . ALA A 1 97 ? -14.641 16.821 -7.779 1.00 91.06 97 ALA A O 1
ATOM 751 N N . ARG A 1 98 ? -14.005 14.682 -7.954 1.00 90.75 98 ARG A N 1
ATOM 752 C CA . ARG A 1 98 ? -14.944 14.154 -6.953 1.00 90.75 98 ARG A CA 1
ATOM 753 C C . ARG A 1 98 ? -14.467 14.293 -5.501 1.00 90.75 98 ARG A C 1
ATOM 755 O O . ARG A 1 98 ? -15.141 13.780 -4.611 1.00 90.75 98 ARG A O 1
ATOM 762 N N . LYS A 1 99 ? -13.312 14.924 -5.245 1.00 87.56 99 LYS A N 1
ATOM 763 C CA . LYS A 1 99 ? -12.681 15.056 -3.913 1.00 87.56 99 LYS A CA 1
ATOM 764 C C . LYS A 1 99 ? -12.507 13.714 -3.179 1.00 87.56 99 LYS A C 1
ATOM 766 O O . LYS A 1 99 ? -12.576 13.652 -1.956 1.00 87.56 99 LYS A O 1
ATOM 771 N N . LYS A 1 100 ? -12.280 12.629 -3.929 1.00 85.00 100 LYS A N 1
ATOM 772 C CA . LYS A 1 100 ? -12.092 11.265 -3.394 1.00 85.00 100 LYS A CA 1
ATOM 773 C C . LYS A 1 100 ? -10.625 10.885 -3.198 1.00 85.00 100 LYS A C 1
ATOM 775 O O . LYS A 1 100 ? -10.342 9.784 -2.735 1.00 85.00 100 LYS A O 1
ATOM 780 N N . VAL A 1 101 ? -9.705 11.769 -3.575 1.00 85.38 101 VAL A N 1
ATOM 781 C CA . VAL A 1 101 ? -8.267 11.538 -3.445 1.00 85.38 101 VAL A CA 1
ATOM 782 C C . VAL A 1 101 ? -7.802 11.914 -2.050 1.00 85.38 101 VAL A C 1
ATOM 784 O O . VAL A 1 101 ? -8.130 12.976 -1.521 1.00 85.38 101 VAL A O 1
ATOM 787 N N . ASP A 1 102 ? -7.004 11.030 -1.475 1.00 87.44 102 ASP A N 1
ATOM 788 C CA . ASP A 1 102 ? -6.367 11.248 -0.193 1.00 87.44 102 ASP A CA 1
ATOM 789 C C . ASP A 1 102 ? -5.275 12.324 -0.309 1.00 87.44 102 ASP A C 1
ATOM 791 O O . ASP A 1 102 ? -4.260 12.136 -0.985 1.00 87.44 102 ASP A O 1
ATOM 795 N N . LYS A 1 103 ? -5.489 13.460 0.364 1.00 90.19 103 LYS A N 1
ATOM 796 C CA . LYS A 1 103 ? -4.593 14.623 0.308 1.00 90.19 103 LYS A CA 1
ATOM 797 C C . LYS A 1 103 ? -3.172 14.292 0.764 1.00 90.19 103 LYS A C 1
ATOM 799 O O . LYS A 1 103 ? -2.232 14.853 0.216 1.00 90.19 103 LYS A O 1
ATOM 804 N N . LYS A 1 104 ? -3.006 13.378 1.727 1.00 92.88 104 LYS A N 1
ATOM 805 C CA . LYS A 1 104 ? -1.683 12.995 2.247 1.00 92.88 104 LYS A CA 1
ATOM 806 C C . LYS A 1 104 ? -0.900 12.129 1.259 1.00 92.88 104 LYS A C 1
ATOM 808 O O . LYS A 1 104 ? 0.324 12.154 1.254 1.00 92.88 104 LYS A O 1
ATOM 813 N N . ALA A 1 105 ? -1.597 11.364 0.420 1.00 93.94 105 ALA A N 1
ATOM 814 C CA . ALA A 1 105 ? -0.980 10.522 -0.603 1.00 93.94 105 ALA A CA 1
ATOM 815 C C . ALA A 1 105 ? -0.664 11.293 -1.898 1.00 93.94 105 ALA A C 1
ATOM 817 O O . ALA A 1 105 ? 0.169 10.851 -2.689 1.00 93.94 105 ALA A O 1
ATOM 818 N N . LEU A 1 106 ? -1.331 12.430 -2.124 1.00 94.00 106 LEU A N 1
ATOM 819 C CA . LEU A 1 106 ? -1.277 13.176 -3.380 1.00 94.00 106 LEU A CA 1
ATOM 820 C C . LEU A 1 106 ? 0.134 13.620 -3.804 1.00 94.00 106 LEU A C 1
ATOM 822 O O . LEU A 1 106 ? 0.459 13.394 -4.970 1.00 94.00 106 LEU A O 1
ATOM 826 N N . PRO A 1 107 ? 0.997 14.161 -2.919 1.00 95.75 107 PRO A N 1
ATOM 827 C CA . PRO A 1 107 ? 2.338 14.585 -3.325 1.00 95.75 107 PRO A CA 1
ATOM 828 C C . PRO A 1 107 ? 3.179 13.431 -3.884 1.00 95.75 107 PRO A C 1
ATOM 830 O O . PRO A 1 107 ? 3.815 13.560 -4.928 1.00 95.75 107 PRO A O 1
ATOM 833 N N . ILE A 1 108 ? 3.111 12.259 -3.244 1.00 96.88 108 ILE A N 1
ATOM 834 C CA . ILE A 1 108 ? 3.796 11.042 -3.702 1.00 96.88 108 ILE A CA 1
ATOM 835 C C . ILE A 1 108 ? 3.225 10.590 -5.051 1.00 96.88 108 ILE A C 1
ATOM 837 O O . ILE A 1 108 ? 3.981 10.297 -5.975 1.00 96.88 108 ILE A O 1
ATOM 841 N N . ILE A 1 109 ? 1.894 10.565 -5.183 1.00 96.31 109 ILE A N 1
ATOM 842 C CA . ILE A 1 109 ? 1.206 10.176 -6.423 1.00 96.31 109 ILE A CA 1
ATOM 843 C C . ILE A 1 109 ? 1.648 11.057 -7.597 1.00 96.31 109 ILE A C 1
ATOM 845 O O . ILE A 1 109 ? 1.949 10.543 -8.673 1.00 96.31 109 ILE A O 1
ATOM 849 N N . GLU A 1 110 ? 1.706 12.373 -7.397 1.00 95.12 110 GLU A N 1
ATOM 850 C CA . GLU A 1 110 ? 2.109 13.324 -8.434 1.00 95.12 110 GLU A CA 1
ATOM 851 C C . GLU A 1 110 ? 3.564 13.150 -8.848 1.00 95.12 110 GLU A C 1
ATOM 853 O O . GLU A 1 110 ? 3.847 13.077 -10.044 1.00 95.12 110 GLU A O 1
ATOM 858 N N . LYS A 1 111 ? 4.483 13.045 -7.882 1.00 95.88 111 LYS A N 1
ATOM 859 C CA . LYS A 1 111 ? 5.904 12.824 -8.179 1.00 95.88 111 LYS A CA 1
ATOM 860 C C . LYS A 1 111 ? 6.105 11.522 -8.952 1.00 95.88 111 LYS A C 1
ATOM 862 O O . LYS A 1 111 ? 6.822 11.520 -9.947 1.00 95.88 111 LYS A O 1
ATOM 867 N N . ILE A 1 112 ? 5.404 10.450 -8.575 1.00 96.75 112 ILE A N 1
ATOM 868 C CA . ILE A 1 112 ? 5.468 9.171 -9.294 1.00 96.75 112 ILE A CA 1
ATOM 869 C C . ILE A 1 112 ? 4.953 9.298 -10.726 1.00 96.75 112 ILE A C 1
ATOM 871 O O . ILE A 1 112 ? 5.641 8.899 -11.660 1.00 96.75 112 ILE A O 1
ATOM 875 N N . ASN A 1 113 ? 3.764 9.870 -10.911 1.00 95.88 113 ASN A N 1
ATOM 876 C CA . ASN A 1 113 ? 3.125 9.943 -12.226 1.00 95.88 113 ASN A CA 1
ATOM 877 C C . ASN A 1 113 ? 3.859 10.862 -13.218 1.00 95.88 113 ASN A C 1
ATOM 879 O O . ASN A 1 113 ? 3.706 10.691 -14.428 1.00 95.88 113 ASN A O 1
ATOM 883 N N . LYS A 1 114 ? 4.668 11.807 -12.721 1.00 94.75 114 LYS A N 1
ATOM 884 C CA . LYS A 1 114 ? 5.544 12.661 -13.539 1.00 94.75 114 LYS A CA 1
ATOM 885 C C . LYS A 1 114 ? 6.719 11.906 -14.169 1.00 94.75 114 LYS A C 1
ATOM 887 O O . LYS A 1 114 ? 7.240 12.361 -15.179 1.00 94.75 114 LYS A O 1
ATOM 892 N N . MET A 1 115 ? 7.149 10.772 -13.610 1.00 93.88 115 MET A N 1
ATOM 893 C CA . MET A 1 115 ? 8.199 9.953 -14.226 1.00 93.88 115 MET A CA 1
ATOM 894 C C . MET A 1 115 ? 7.615 9.144 -15.391 1.00 93.88 115 MET A C 1
ATOM 896 O O . MET A 1 115 ? 6.579 8.496 -15.227 1.00 93.88 115 MET A O 1
ATOM 900 N N . ALA A 1 116 ? 8.260 9.165 -16.563 1.00 91.25 116 ALA A N 1
ATOM 901 C CA . ALA A 1 116 ? 7.746 8.541 -17.790 1.00 91.25 116 ALA A CA 1
ATOM 902 C C . ALA A 1 116 ? 7.411 7.051 -17.596 1.00 91.25 116 ALA A C 1
ATOM 904 O O . ALA A 1 116 ? 6.288 6.631 -17.888 1.00 91.25 116 ALA A O 1
ATOM 905 N N . ASP A 1 117 ? 8.315 6.316 -16.951 1.00 93.88 117 ASP A N 1
ATOM 906 C CA . ASP A 1 117 ? 8.241 4.862 -16.788 1.00 93.88 117 ASP A CA 1
ATOM 907 C C . ASP A 1 117 ? 7.395 4.396 -15.600 1.00 93.88 117 ASP A C 1
ATOM 909 O O . ASP A 1 117 ? 7.472 3.228 -15.211 1.00 93.88 117 ASP A O 1
ATOM 913 N N . PHE A 1 118 ? 6.618 5.285 -14.976 1.00 96.19 118 PHE A N 1
ATOM 914 C CA . PHE A 1 118 ? 5.811 4.957 -13.805 1.00 96.19 118 PHE A CA 1
ATOM 915 C C . PHE A 1 118 ? 4.392 5.506 -13.915 1.00 96.19 118 PHE A C 1
ATOM 917 O O . PHE A 1 118 ? 4.154 6.567 -14.498 1.00 96.19 118 PHE A O 1
ATOM 924 N N . PHE A 1 119 ? 3.441 4.795 -13.309 1.00 97.19 119 PHE A N 1
ATOM 925 C CA . PHE A 1 119 ? 2.126 5.345 -12.993 1.00 97.19 119 PHE A CA 1
ATOM 926 C C . PHE A 1 119 ? 1.489 4.651 -11.788 1.00 97.19 119 PHE A C 1
ATOM 928 O O . PHE A 1 119 ? 1.677 3.462 -11.544 1.00 97.19 119 PHE A O 1
ATOM 935 N N . THR A 1 120 ? 0.703 5.401 -11.030 1.00 96.88 120 THR A N 1
ATOM 936 C CA . THR A 1 120 ? -0.073 4.923 -9.882 1.00 96.88 120 THR A CA 1
ATOM 937 C C . THR A 1 120 ? -1.476 4.504 -10.314 1.00 96.88 120 THR A C 1
ATOM 939 O O . THR A 1 120 ? -2.019 5.028 -11.283 1.00 96.88 120 THR A O 1
ATOM 942 N N . THR A 1 121 ? -2.092 3.563 -9.597 1.00 93.12 121 THR A N 1
ATOM 943 C CA . THR A 1 121 ? -3.480 3.133 -9.876 1.00 93.12 121 THR A CA 1
ATOM 944 C C . THR A 1 121 ? -4.398 3.257 -8.672 1.00 93.12 121 THR A C 1
ATOM 946 O O . THR A 1 121 ? -5.472 3.844 -8.768 1.00 93.12 121 THR A O 1
ATOM 949 N N . SER A 1 122 ? -3.991 2.712 -7.530 1.00 87.88 122 SER A N 1
ATOM 950 C CA . SER A 1 122 ? -4.733 2.817 -6.277 1.00 87.88 122 SER A CA 1
ATOM 951 C C . SER A 1 122 ? -3.772 3.118 -5.139 1.00 87.88 122 SER A C 1
ATOM 953 O O . SER A 1 122 ? -2.730 2.474 -5.012 1.00 87.88 122 SER A O 1
ATOM 955 N N . SER A 1 123 ? -4.139 4.112 -4.334 1.00 91.94 123 SER A N 1
ATOM 956 C CA . SER A 1 123 ? -3.284 4.668 -3.291 1.00 91.94 123 SER A CA 1
ATOM 957 C C . SER A 1 123 ? -4.125 5.113 -2.092 1.00 91.94 123 SER A C 1
ATOM 959 O O . SER A 1 123 ? -5.213 5.660 -2.273 1.00 91.94 123 SER A O 1
ATOM 961 N N . CYS A 1 124 ? -3.630 4.897 -0.875 1.00 91.56 124 CYS A N 1
ATOM 962 C CA . CYS A 1 124 ? -4.235 5.357 0.378 1.00 91.56 124 CYS A CA 1
ATOM 963 C C . CYS A 1 124 ? -3.127 5.712 1.378 1.00 91.56 124 CYS A C 1
ATOM 965 O O . CYS A 1 124 ? -2.129 4.999 1.455 1.00 91.56 124 CYS A O 1
ATOM 967 N N . SER A 1 125 ? -3.296 6.790 2.151 1.00 93.44 125 SER A N 1
ATOM 968 C CA . SER A 1 125 ? -2.302 7.248 3.136 1.00 93.44 125 SER A CA 1
ATOM 969 C C . SER A 1 125 ? -2.365 6.520 4.487 1.00 93.44 125 SER A C 1
ATOM 971 O O . SER A 1 125 ? -1.615 6.845 5.401 1.00 93.44 125 SER A O 1
ATOM 973 N N . GLY A 1 126 ? -3.223 5.509 4.605 1.00 94.69 126 GLY A N 1
ATOM 974 C CA . GLY A 1 126 ? -3.528 4.842 5.865 1.00 94.69 126 GLY A CA 1
ATOM 975 C C . GLY A 1 126 ? -4.817 5.378 6.481 1.00 94.69 126 GLY A C 1
ATOM 976 O O . GLY A 1 126 ? -5.285 6.474 6.163 1.00 94.69 126 GLY A O 1
ATOM 977 N N . ARG A 1 127 ? -5.461 4.553 7.305 1.00 95.94 127 ARG A N 1
ATOM 978 C CA . ARG A 1 127 ? -6.761 4.893 7.892 1.00 95.94 127 ARG A CA 1
ATOM 979 C C . ARG A 1 127 ? -7.067 4.089 9.141 1.00 95.94 127 ARG A C 1
ATOM 981 O O . ARG A 1 127 ? -6.703 2.917 9.240 1.00 95.94 127 ARG A O 1
ATOM 988 N N . ILE A 1 128 ? -7.835 4.712 10.022 1.00 97.94 128 ILE A N 1
ATOM 989 C CA . ILE A 1 128 ? -8.544 4.053 11.110 1.00 97.94 128 ILE A CA 1
ATOM 990 C C . ILE A 1 128 ? -9.939 3.698 10.595 1.00 97.94 128 ILE A C 1
ATOM 992 O O . ILE A 1 128 ? -10.594 4.495 9.913 1.00 97.94 128 ILE A O 1
ATOM 996 N N . VAL A 1 129 ? -10.386 2.480 10.868 1.00 97.06 129 VAL A N 1
ATOM 997 C CA . VAL A 1 129 ? -11.659 1.961 10.384 1.00 97.06 129 VAL A CA 1
ATOM 998 C C . VAL A 1 129 ? -12.368 1.228 11.503 1.00 97.06 129 VAL A C 1
ATOM 1000 O O . VAL A 1 129 ? -11.798 0.332 12.115 1.00 97.06 129 VAL A O 1
ATOM 1003 N N . LEU A 1 130 ? -13.639 1.554 11.698 1.00 97.25 130 LEU A N 1
ATOM 1004 C CA . LEU A 1 130 ? -14.547 0.727 12.469 1.00 97.25 130 LEU A CA 1
ATOM 1005 C C . LEU A 1 130 ? -15.419 -0.067 11.492 1.00 97.25 130 LEU A C 1
ATOM 1007 O O . LEU A 1 130 ? -16.165 0.514 10.696 1.00 97.25 130 LEU A O 1
ATOM 1011 N N . LEU A 1 131 ? -15.279 -1.389 11.512 1.00 95.25 131 LEU A N 1
ATOM 1012 C CA . LEU A 1 131 ? -16.004 -2.306 10.641 1.00 95.25 131 LEU A CA 1
ATOM 1013 C C . LEU A 1 131 ? -16.978 -3.157 11.433 1.00 95.25 131 LEU A C 1
ATOM 1015 O O . LEU A 1 131 ? -16.652 -3.669 12.495 1.00 95.25 131 LEU A O 1
ATOM 1019 N N . GLU A 1 132 ? -18.131 -3.390 10.833 1.00 93.31 132 GLU A N 1
ATOM 1020 C CA . GLU A 1 132 ? -19.063 -4.428 11.228 1.00 93.31 132 GLU A CA 1
ATOM 1021 C C . GLU A 1 132 ? -19.043 -5.533 10.165 1.00 93.31 132 GLU A C 1
ATOM 1023 O O . GLU A 1 132 ? -19.266 -5.278 8.979 1.00 93.31 132 GLU A O 1
ATOM 1028 N N . ILE A 1 133 ? -18.725 -6.761 10.566 1.00 91.38 133 ILE A N 1
ATOM 1029 C CA . ILE A 1 133 ? -18.557 -7.910 9.677 1.00 91.38 133 ILE A CA 1
ATOM 1030 C C . ILE A 1 133 ? -19.654 -8.936 9.997 1.00 91.38 133 ILE A C 1
ATOM 1032 O O . ILE A 1 133 ? -19.607 -9.543 11.066 1.00 91.38 133 ILE A O 1
ATOM 1036 N N . PRO A 1 134 ? -20.603 -9.207 9.078 1.00 84.38 134 PRO A N 1
ATOM 1037 C CA . PRO A 1 134 ? -21.748 -10.081 9.359 1.00 84.38 134 PRO A CA 1
ATOM 1038 C C . PRO A 1 134 ? -21.374 -11.497 9.822 1.00 84.38 134 PRO A C 1
ATOM 1040 O O . PRO A 1 134 ? -22.067 -12.094 10.640 1.00 84.38 134 PRO A O 1
ATOM 1043 N N . SER A 1 135 ? -20.278 -12.055 9.300 1.00 75.00 135 SER A N 1
ATOM 1044 C CA . SER A 1 135 ? -19.715 -13.324 9.772 1.00 75.00 135 SER A CA 1
ATOM 1045 C C . SER A 1 135 ? -18.221 -13.425 9.442 1.00 75.00 135 SER A C 1
ATOM 1047 O O . SER A 1 135 ? -17.792 -12.849 8.428 1.00 75.00 135 SER A O 1
ATOM 1049 N N . PRO A 1 136 ? -17.438 -14.222 10.197 1.00 65.81 136 PRO A N 1
ATOM 1050 C CA . PRO A 1 136 ? -16.065 -14.566 9.833 1.00 65.81 136 PRO A CA 1
ATOM 1051 C C . PRO A 1 136 ? -15.961 -14.990 8.362 1.00 65.81 136 PRO A C 1
ATOM 1053 O O . PRO A 1 136 ? -16.824 -15.698 7.839 1.00 65.81 136 PRO A O 1
ATOM 1056 N N . GLY A 1 137 ? -14.951 -14.485 7.652 1.00 64.31 137 GLY A N 1
ATOM 1057 C CA . GLY A 1 137 ? -14.726 -14.769 6.227 1.00 64.31 137 GLY A CA 1
ATOM 1058 C C . GLY A 1 137 ? -15.583 -13.969 5.229 1.00 64.31 137 GLY A C 1
ATOM 1059 O O . GLY A 1 137 ? -15.178 -13.819 4.077 1.00 64.31 137 GLY A O 1
ATOM 1060 N N . LYS A 1 138 ? -16.701 -13.344 5.632 1.00 73.81 138 LYS A N 1
ATOM 1061 C CA . LYS A 1 138 ? -17.564 -12.541 4.732 1.00 73.81 138 LYS A CA 1
ATOM 1062 C C . LYS A 1 138 ? -17.181 -11.057 4.676 1.00 73.81 138 LYS A C 1
ATOM 1064 O O . LYS A 1 138 ? -18.047 -10.184 4.627 1.00 73.81 138 LYS A O 1
ATOM 1069 N N . LYS A 1 139 ? -15.879 -10.748 4.587 1.00 69.12 139 LYS A N 1
ATOM 1070 C CA . LYS A 1 139 ? -15.361 -9.360 4.533 1.00 69.12 139 LYS A CA 1
ATOM 1071 C C . LYS A 1 139 ? -15.972 -8.506 3.410 1.00 69.12 139 LYS A C 1
ATOM 1073 O O . LYS A 1 139 ? -16.074 -7.296 3.559 1.00 69.12 139 LYS A O 1
ATOM 1078 N N . ARG A 1 140 ? -16.421 -9.114 2.301 1.00 72.88 140 ARG A N 1
ATOM 1079 C CA . ARG A 1 140 ? -17.079 -8.399 1.185 1.00 72.88 140 ARG A CA 1
ATOM 1080 C C . ARG A 1 140 ? -18.422 -7.763 1.559 1.00 72.88 140 ARG A C 1
ATOM 1082 O O . ARG A 1 140 ? -18.837 -6.831 0.885 1.00 72.88 140 ARG A O 1
ATOM 1089 N N . LYS A 1 141 ? -19.086 -8.258 2.607 1.00 81.00 141 LYS A N 1
ATOM 1090 C CA . LYS A 1 141 ? -20.345 -7.705 3.130 1.00 81.00 141 LYS A CA 1
ATOM 1091 C C . LYS A 1 141 ? -20.127 -6.847 4.383 1.00 81.00 141 LYS A C 1
ATOM 1093 O O . LYS A 1 141 ? -21.086 -6.568 5.090 1.00 81.00 141 LYS A O 1
ATOM 1098 N N . ALA A 1 142 ? -18.880 -6.473 4.683 1.00 87.31 142 ALA A N 1
ATOM 1099 C CA . ALA A 1 142 ? -18.580 -5.644 5.842 1.00 87.31 142 ALA A CA 1
ATOM 1100 C C . ALA A 1 142 ? -19.149 -4.230 5.662 1.00 87.31 142 ALA A C 1
ATOM 1102 O O . ALA A 1 142 ? -18.989 -3.611 4.605 1.00 87.31 142 ALA A O 1
ATOM 1103 N N . ARG A 1 143 ? -19.779 -3.713 6.714 1.00 91.88 143 ARG A N 1
ATOM 1104 C CA . ARG A 1 143 ? -20.302 -2.353 6.785 1.00 91.88 143 ARG A CA 1
ATOM 1105 C C . ARG A 1 143 ? -19.287 -1.463 7.495 1.00 91.88 143 ARG A C 1
ATOM 1107 O O . ARG A 1 143 ? -18.769 -1.806 8.553 1.00 91.88 143 ARG A O 1
ATOM 1114 N N . PHE A 1 144 ? -18.982 -0.316 6.897 1.00 94.25 144 PHE A N 1
ATOM 1115 C CA . PHE A 1 144 ? -18.155 0.704 7.538 1.00 94.25 144 PHE A CA 1
ATOM 1116 C C . PHE A 1 144 ? -19.029 1.490 8.513 1.00 94.25 144 PHE A C 1
ATOM 1118 O O . PHE A 1 144 ? -19.929 2.200 8.074 1.00 94.25 144 PHE A O 1
ATOM 1125 N N . LEU A 1 145 ? -18.759 1.355 9.809 1.00 95.12 145 LEU A N 1
ATOM 1126 C CA . LEU A 1 145 ? -19.369 2.183 10.851 1.00 95.12 145 LEU A CA 1
ATOM 1127 C C . LEU A 1 145 ? -18.642 3.527 10.968 1.00 95.12 145 LEU A C 1
ATOM 1129 O O . LEU A 1 145 ? -19.265 4.560 11.170 1.00 95.12 145 LEU A O 1
ATOM 1133 N N . GLY A 1 146 ? -17.322 3.512 10.770 1.00 95.75 146 GLY A N 1
ATOM 1134 C CA . GLY A 1 146 ? -16.481 4.703 10.785 1.00 95.75 146 GLY A CA 1
ATOM 1135 C C . GLY A 1 146 ? -15.263 4.550 9.881 1.00 95.75 146 GLY A C 1
ATOM 1136 O O . GLY A 1 146 ? -14.731 3.450 9.696 1.00 95.75 146 GLY A O 1
ATOM 1137 N N . ARG A 1 147 ? -14.834 5.657 9.269 1.00 95.75 147 ARG A N 1
ATOM 1138 C CA . ARG A 1 147 ? -13.642 5.714 8.414 1.00 95.75 147 ARG A CA 1
ATOM 1139 C C . ARG A 1 147 ? -12.954 7.060 8.579 1.00 95.75 147 ARG A C 1
ATOM 1141 O O . ARG A 1 147 ? -13.497 8.084 8.171 1.00 95.75 147 ARG A O 1
ATOM 1148 N N . TRP A 1 148 ? -11.724 7.032 9.070 1.00 95.44 148 TRP A N 1
ATOM 1149 C CA . TRP A 1 148 ? -10.954 8.233 9.369 1.00 95.44 148 TRP A CA 1
ATOM 1150 C C . TRP A 1 148 ? -9.553 8.135 8.767 1.00 95.44 148 TRP A C 1
ATOM 1152 O O . TRP A 1 148 ? -8.900 7.100 8.860 1.00 95.44 148 TRP A O 1
ATOM 1162 N N . HIS A 1 149 ? -9.093 9.215 8.135 1.00 93.06 149 HIS A N 1
ATOM 1163 C CA . HIS A 1 149 ? -7.749 9.319 7.534 1.00 93.06 149 HIS A CA 1
ATOM 1164 C C . HIS A 1 149 ? -6.782 10.141 8.414 1.00 93.06 149 HIS A C 1
ATOM 1166 O O . HIS A 1 149 ? -5.671 10.482 8.009 1.00 93.06 149 HIS A O 1
ATOM 1172 N N . ASN A 1 150 ? -7.223 10.481 9.626 1.00 93.31 150 ASN A N 1
ATOM 1173 C CA . ASN A 1 150 ? -6.497 11.249 10.632 1.00 93.31 150 ASN A CA 1
ATOM 1174 C C . ASN A 1 150 ? -6.725 10.620 12.011 1.00 93.31 150 ASN A C 1
ATOM 1176 O O . ASN A 1 150 ? -7.469 9.645 12.130 1.00 93.31 150 ASN A O 1
ATOM 1180 N N . GLU A 1 151 ? -6.078 11.194 13.023 1.00 96.06 151 GLU A N 1
ATOM 1181 C CA . GLU A 1 151 ? -6.316 10.868 14.428 1.00 96.06 151 GLU A CA 1
ATOM 1182 C C . GLU A 1 151 ? -7.799 11.023 14.798 1.00 96.06 151 GLU A C 1
ATOM 1184 O O . GLU A 1 151 ? -8.506 11.861 14.232 1.00 96.06 151 GLU A O 1
ATOM 1189 N N . ILE A 1 152 ? -8.251 10.204 15.744 1.00 97.50 152 ILE A N 1
ATOM 1190 C CA . ILE A 1 152 ? -9.615 10.225 16.282 1.00 97.50 152 ILE A CA 1
ATOM 1191 C C . ILE A 1 152 ? -9.583 10.419 17.797 1.00 97.50 152 ILE A C 1
ATOM 1193 O O . ILE A 1 152 ? -8.571 10.147 18.440 1.00 97.50 152 ILE A O 1
ATOM 1197 N N . ASN A 1 153 ? -10.693 10.858 18.376 1.00 97.38 153 ASN A N 1
ATOM 1198 C CA . ASN A 1 153 ? -10.896 10.868 19.822 1.00 97.38 153 ASN A CA 1
ATOM 1199 C C . ASN A 1 153 ? -11.907 9.781 20.230 1.00 97.38 153 ASN A C 1
A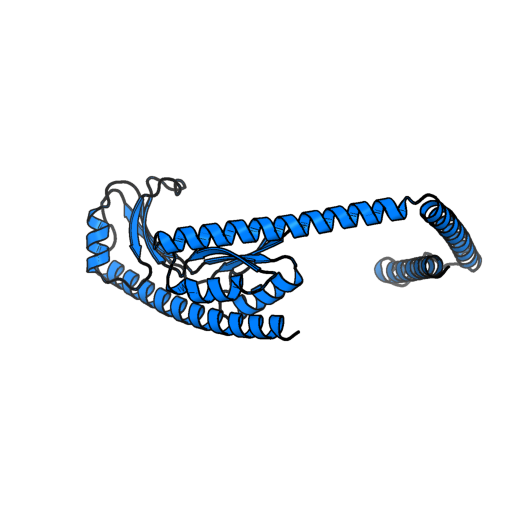TOM 1201 O O . ASN A 1 153 ? -12.465 9.082 19.378 1.00 97.38 153 ASN A O 1
ATOM 1205 N N . MET A 1 154 ? -12.112 9.633 21.539 1.00 96.94 154 MET A N 1
ATOM 1206 C CA . MET A 1 154 ? -13.061 8.660 22.076 1.00 96.94 154 MET A CA 1
ATOM 1207 C C . MET A 1 154 ? -14.501 8.950 21.649 1.00 96.94 154 MET A C 1
ATOM 1209 O O . MET A 1 154 ? -15.197 8.019 21.261 1.00 96.94 154 MET A O 1
ATOM 1213 N N . ASP A 1 155 ? -14.916 10.216 21.614 1.00 96.88 155 ASP A N 1
ATOM 1214 C CA . ASP A 1 155 ? -16.285 10.599 21.246 1.00 96.88 155 ASP A CA 1
ATOM 1215 C C . ASP A 1 155 ? -16.639 10.146 19.821 1.00 96.88 155 ASP A C 1
ATOM 1217 O O . ASP A 1 155 ? -17.655 9.496 19.596 1.00 96.88 155 ASP A O 1
ATOM 1221 N N . MET A 1 156 ? -15.737 10.373 18.859 1.00 97.31 156 MET A N 1
ATOM 1222 C CA . MET A 1 156 ? -15.908 9.927 17.471 1.00 97.31 156 MET A CA 1
ATOM 1223 C C . MET A 1 156 ? -16.031 8.404 17.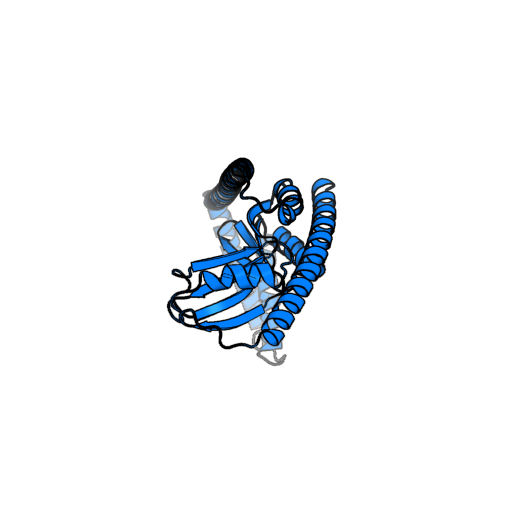353 1.00 97.31 156 MET A C 1
ATOM 1225 O O . MET A 1 156 ? -16.725 7.904 16.462 1.00 97.31 156 MET A O 1
ATOM 1229 N N . LEU A 1 157 ? -15.320 7.661 18.207 1.00 96.69 157 LEU A N 1
ATOM 1230 C CA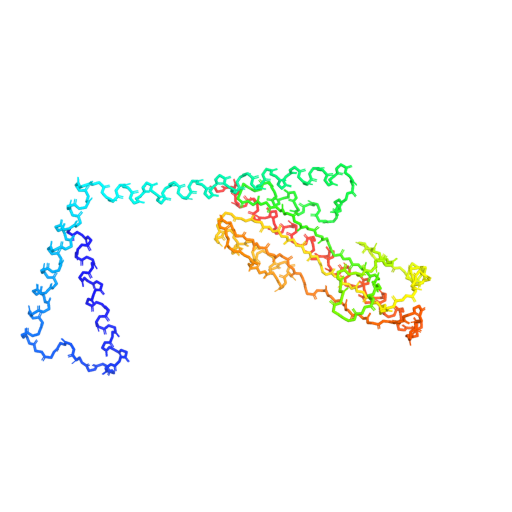 . LEU A 1 157 ? -15.424 6.207 18.254 1.00 96.69 157 LEU A CA 1
ATOM 1231 C C . LEU A 1 157 ? -16.768 5.783 18.857 1.00 96.69 157 LEU A C 1
ATOM 1233 O O . LEU A 1 157 ? -17.436 4.931 18.274 1.00 96.69 157 LEU A O 1
ATOM 1237 N N . GLU A 1 158 ? -17.179 6.382 19.974 1.00 95.50 158 GLU A N 1
ATOM 1238 C CA . GLU A 1 158 ? -18.455 6.101 20.644 1.00 95.50 158 GLU A CA 1
ATOM 1239 C C . GLU A 1 158 ? -19.653 6.390 19.721 1.00 95.50 158 GLU A C 1
ATOM 1241 O O . GLU A 1 158 ? -20.519 5.526 19.566 1.00 95.50 158 GLU A O 1
ATOM 1246 N N . ASP A 1 159 ? -19.647 7.513 19.000 1.00 96.25 159 ASP A N 1
ATOM 1247 C CA . ASP A 1 159 ? -20.671 7.861 18.005 1.00 96.25 159 ASP A CA 1
ATOM 1248 C C . ASP A 1 159 ? -20.756 6.832 16.865 1.00 96.25 159 ASP A C 1
ATOM 1250 O O . ASP A 1 159 ? -21.838 6.429 16.425 1.00 96.25 159 ASP A O 1
ATOM 1254 N N . ALA A 1 160 ? -19.608 6.352 16.378 1.00 96.19 160 ALA A N 1
ATOM 1255 C CA . ALA A 1 160 ? -19.580 5.326 15.340 1.00 96.19 160 ALA A CA 1
ATOM 1256 C C . ALA A 1 160 ? -20.096 3.970 15.856 1.00 96.19 160 ALA A C 1
ATOM 1258 O O . ALA A 1 160 ? -20.745 3.235 15.105 1.00 96.19 160 ALA A O 1
ATOM 1259 N N . LEU A 1 161 ? -19.848 3.642 17.129 1.00 95.25 161 LEU A N 1
ATOM 1260 C CA . LEU A 1 161 ? -20.289 2.392 17.754 1.00 95.25 161 LEU A CA 1
ATOM 1261 C C . LEU A 1 161 ? -21.807 2.322 17.938 1.00 95.25 161 LEU A C 1
ATOM 1263 O O . LEU A 1 161 ? -22.364 1.234 17.810 1.00 95.25 161 LEU A O 1
ATOM 1267 N N . GLN A 1 162 ? -22.490 3.454 18.139 1.00 94.00 162 GLN A N 1
ATOM 1268 C CA . GLN A 1 162 ? -23.960 3.505 18.228 1.00 94.00 162 GLN A CA 1
ATOM 1269 C C . GLN A 1 162 ? -24.654 2.958 16.971 1.00 94.00 162 GLN A C 1
ATOM 1271 O O . GLN A 1 162 ? -25.780 2.470 17.024 1.00 94.00 162 GLN A O 1
ATOM 1276 N N . ASN A 1 163 ? -23.971 3.006 15.825 1.00 93.12 163 ASN A N 1
ATOM 1277 C CA . ASN A 1 163 ? -24.500 2.518 14.559 1.00 93.12 163 ASN A CA 1
ATOM 1278 C C . ASN A 1 163 ? -24.349 1.001 14.374 1.00 93.12 163 ASN A C 1
ATOM 1280 O O . ASN A 1 163 ? -24.810 0.483 13.350 1.00 93.12 163 ASN A O 1
ATOM 1284 N N . ALA A 1 164 ? -23.690 0.292 15.296 1.00 92.62 164 ALA A N 1
ATOM 1285 C CA . ALA A 1 164 ? -23.506 -1.153 15.235 1.00 92.62 164 ALA A CA 1
ATOM 1286 C C . ALA A 1 164 ? -24.812 -1.899 15.558 1.00 92.62 164 ALA A C 1
ATOM 1288 O O . ALA A 1 164 ? -25.520 -1.564 16.502 1.00 92.62 164 ALA A O 1
ATOM 1289 N N . LYS A 1 165 ? -25.128 -2.931 14.774 1.00 90.81 165 LYS A N 1
ATOM 1290 C CA . LYS A 1 165 ? -26.365 -3.717 14.860 1.00 90.81 165 LYS A CA 1
ATOM 1291 C C . LYS A 1 165 ? -26.088 -5.217 14.887 1.00 90.81 165 LYS A C 1
ATOM 1293 O O . LYS A 1 165 ? -26.459 -5.888 15.841 1.00 90.81 165 LYS A O 1
ATOM 1298 N N . GLU A 1 166 ? -25.415 -5.755 13.872 1.00 88.69 166 GLU A N 1
ATOM 1299 C CA . GLU A 1 166 ? -25.313 -7.205 13.651 1.00 88.69 166 GLU A CA 1
ATOM 1300 C C . GLU A 1 166 ? -23.940 -7.615 13.117 1.00 88.69 166 GLU A C 1
ATOM 1302 O O . GLU A 1 166 ? -23.403 -6.991 12.209 1.00 88.69 166 GLU A O 1
ATOM 1307 N N . GLY A 1 167 ? -23.386 -8.714 13.631 1.00 90.56 167 GLY A N 1
ATOM 1308 C CA . GLY A 1 167 ? -22.063 -9.204 13.245 1.00 90.56 167 GLY A CA 1
ATOM 1309 C C . GLY A 1 167 ? -20.944 -8.722 14.165 1.00 90.56 167 GLY A C 1
ATOM 1310 O O . GLY A 1 167 ? -21.178 -8.102 15.198 1.00 90.56 167 GLY A O 1
ATOM 1311 N N . GLU A 1 168 ? -19.707 -9.069 13.826 1.00 93.19 168 GLU A N 1
ATOM 1312 C CA . GLU A 1 168 ? -18.514 -8.734 14.604 1.00 93.19 168 GLU A CA 1
ATOM 1313 C C . GLU A 1 168 ? -18.088 -7.288 14.379 1.00 93.19 168 GLU A C 1
ATOM 1315 O O . GLU A 1 168 ? -18.004 -6.830 13.242 1.00 93.19 168 GLU A O 1
ATOM 1320 N N . ILE A 1 169 ? -17.748 -6.594 15.457 1.00 95.44 169 ILE A N 1
ATOM 1321 C CA . ILE A 1 169 ? -17.302 -5.206 15.431 1.00 95.44 169 ILE A CA 1
ATOM 1322 C C . ILE A 1 169 ? -15.784 -5.196 15.597 1.00 95.44 169 ILE A C 1
ATOM 1324 O O . ILE A 1 169 ? -15.252 -5.657 16.609 1.00 95.44 169 ILE A O 1
ATOM 1328 N N . TRP A 1 170 ? -15.097 -4.662 14.595 1.00 96.06 170 TRP A N 1
ATOM 1329 C CA . TRP A 1 170 ? -13.647 -4.643 14.483 1.00 96.06 170 TRP A CA 1
ATOM 1330 C C . TRP A 1 170 ? -13.133 -3.212 14.385 1.00 96.06 170 TRP A C 1
ATOM 1332 O O . TRP A 1 170 ? -13.526 -2.462 13.489 1.00 96.06 170 TRP A O 1
ATOM 1342 N N . PHE A 1 171 ? -12.207 -2.859 15.269 1.00 97.81 171 PHE A N 1
ATOM 1343 C CA . PHE A 1 171 ? -11.454 -1.617 15.217 1.00 97.81 171 PHE A CA 1
ATOM 1344 C C . PHE A 1 171 ? -10.099 -1.870 14.559 1.00 97.81 171 PHE A C 1
ATOM 1346 O O . PHE A 1 171 ? -9.272 -2.635 15.062 1.00 97.81 171 PHE A O 1
ATOM 1353 N N . LEU A 1 172 ? -9.899 -1.274 13.387 1.00 97.44 172 LEU A N 1
ATOM 1354 C CA . LEU A 1 172 ? -8.771 -1.552 12.512 1.00 97.44 172 LEU A CA 1
ATOM 1355 C C . LEU A 1 172 ? -7.947 -0.297 12.248 1.00 97.44 172 LEU A C 1
ATOM 1357 O O . LEU A 1 172 ? -8.484 0.783 12.012 1.00 97.44 172 LEU A O 1
ATOM 1361 N N . VAL A 1 173 ? -6.636 -0.476 12.150 1.00 98.06 173 VAL A N 1
ATOM 1362 C CA . VAL A 1 173 ? -5.702 0.506 11.602 1.00 98.06 173 VAL A CA 1
ATOM 1363 C C . VAL A 1 173 ? -5.020 -0.134 10.405 1.00 98.06 173 VAL A C 1
ATOM 1365 O O . VAL A 1 173 ? -4.409 -1.194 10.529 1.00 98.06 173 VAL A O 1
ATOM 1368 N N . GLN A 1 174 ? -5.151 0.487 9.237 1.00 96.38 174 GLN A N 1
ATOM 1369 C CA . GLN A 1 174 ? -4.588 -0.003 7.980 1.00 96.38 174 GLN A CA 1
ATOM 1370 C C . GLN A 1 174 ? -3.452 0.912 7.525 1.00 96.38 174 GLN A C 1
ATOM 1372 O O . GLN A 1 174 ? -3.617 2.134 7.522 1.00 96.38 174 GLN A O 1
ATOM 1377 N N . SER A 1 175 ? -2.328 0.313 7.125 1.00 95.75 175 SER A N 1
ATOM 1378 C CA . SER A 1 175 ? -1.141 1.026 6.653 1.00 95.75 175 SER A CA 1
ATOM 1379 C C . SER A 1 175 ? -1.384 1.776 5.337 1.00 95.75 175 SER A C 1
ATOM 1381 O O . SER A 1 175 ? -2.331 1.465 4.604 1.00 95.75 175 SER A O 1
ATOM 1383 N N . PRO A 1 176 ? -0.519 2.751 4.995 1.00 96.56 176 PRO A N 1
ATOM 1384 C CA . PRO A 1 176 ? -0.546 3.359 3.682 1.00 96.56 176 PRO A CA 1
ATOM 1385 C C . PRO A 1 176 ? -0.153 2.318 2.636 1.00 96.56 176 PRO A C 1
ATOM 1387 O O . PRO A 1 176 ? 0.761 1.516 2.859 1.00 96.56 176 PRO A O 1
ATOM 1390 N N . ILE A 1 177 ? -0.835 2.362 1.497 1.00 96.62 177 ILE A N 1
ATOM 1391 C CA . ILE A 1 177 ? -0.647 1.436 0.384 1.00 96.62 177 ILE A CA 1
ATOM 1392 C C . ILE A 1 177 ? -0.600 2.212 -0.926 1.00 96.62 177 ILE A C 1
ATOM 1394 O O . ILE A 1 177 ? -1.441 3.081 -1.156 1.00 96.62 177 ILE A O 1
ATOM 1398 N N . PHE A 1 178 ? 0.358 1.887 -1.792 1.00 97.69 178 PHE A N 1
ATOM 1399 C CA . PHE A 1 178 ? 0.446 2.432 -3.147 1.00 97.69 178 PHE A CA 1
ATOM 1400 C C . PHE A 1 178 ? 0.684 1.302 -4.140 1.00 97.69 178 PHE A C 1
ATOM 1402 O O . PHE A 1 178 ? 1.637 0.541 -3.992 1.00 97.69 178 PHE A O 1
ATOM 1409 N N . HIS A 1 179 ? -0.153 1.219 -5.171 1.00 97.62 179 HIS A N 1
ATOM 1410 C CA . HIS A 1 179 ? 0.069 0.341 -6.315 1.00 97.62 179 HIS A CA 1
ATOM 1411 C C . HIS A 1 179 ? 0.608 1.153 -7.486 1.00 97.62 179 HIS A C 1
ATOM 1413 O O . HIS A 1 179 ? -0.091 2.015 -8.036 1.00 97.62 179 HIS A O 1
ATOM 1419 N N . ILE A 1 180 ? 1.847 0.855 -7.861 1.00 98.12 180 ILE A N 1
ATOM 1420 C CA . ILE A 1 180 ? 2.609 1.579 -8.873 1.00 98.12 180 ILE A CA 1
ATOM 1421 C C . ILE A 1 180 ? 3.030 0.587 -9.945 1.00 98.12 180 ILE A C 1
ATOM 1423 O O . ILE A 1 180 ? 3.646 -0.430 -9.647 1.00 98.12 180 ILE A O 1
ATOM 1427 N N . PHE A 1 181 ? 2.703 0.875 -11.195 1.00 97.62 181 PHE A N 1
ATOM 1428 C CA . PHE A 1 181 ? 3.226 0.135 -12.330 1.00 97.62 181 PHE A CA 1
ATOM 1429 C C . PHE A 1 181 ? 4.485 0.798 -12.869 1.00 97.62 181 PHE A C 1
ATOM 1431 O O . PHE A 1 181 ? 4.588 2.024 -12.880 1.00 97.62 181 PHE A O 1
ATOM 1438 N N . THR A 1 182 ? 5.405 -0.023 -13.365 1.00 95.81 182 THR A N 1
ATOM 1439 C CA . THR A 1 182 ? 6.573 0.419 -14.122 1.00 95.81 182 THR A CA 1
ATOM 1440 C C . THR A 1 182 ? 6.881 -0.506 -15.298 1.00 95.81 182 THR A C 1
ATOM 1442 O O . THR A 1 182 ? 6.448 -1.660 -15.309 1.00 95.81 182 THR A O 1
ATOM 1445 N N . ILE A 1 183 ? 7.595 0.012 -16.300 1.00 91.44 183 ILE A N 1
ATOM 1446 C CA . ILE A 1 183 ? 7.931 -0.707 -17.540 1.00 91.44 183 ILE A CA 1
ATOM 1447 C C . ILE A 1 183 ? 8.965 -1.812 -17.284 1.00 91.44 183 ILE A C 1
ATOM 1449 O O . ILE A 1 183 ? 8.898 -2.870 -17.901 1.00 91.44 183 ILE A O 1
ATOM 1453 N N . SER A 1 184 ? 9.909 -1.603 -16.355 1.00 90.44 184 SER A N 1
ATOM 1454 C CA . SER A 1 184 ? 11.068 -2.489 -16.195 1.00 90.44 184 SER A CA 1
ATOM 1455 C C . SER A 1 184 ? 11.267 -3.008 -14.769 1.00 90.44 184 SER A C 1
ATOM 1457 O O . SER A 1 184 ? 10.979 -2.338 -13.774 1.00 90.44 184 SER A O 1
ATOM 1459 N N . LEU A 1 185 ? 11.852 -4.205 -14.655 1.00 93.88 185 LEU A N 1
ATOM 1460 C CA . LEU A 1 185 ? 12.281 -4.766 -13.368 1.00 93.88 185 LEU A CA 1
ATOM 1461 C C . LEU A 1 185 ? 13.368 -3.920 -12.692 1.00 93.88 185 LEU A C 1
ATOM 1463 O O . LEU A 1 185 ? 13.406 -3.840 -11.464 1.00 93.88 185 LEU A O 1
ATOM 1467 N N . LYS A 1 186 ? 14.223 -3.250 -13.475 1.00 93.62 186 LYS A N 1
ATOM 1468 C CA . LYS A 1 186 ? 15.235 -2.315 -12.963 1.00 93.62 186 LYS A CA 1
ATOM 1469 C C . LYS A 1 186 ? 14.573 -1.173 -12.189 1.00 93.62 186 LYS A C 1
ATOM 1471 O O . LYS A 1 186 ? 14.932 -0.922 -11.038 1.00 93.62 186 LYS A O 1
ATOM 1476 N N . ASN A 1 187 ? 13.564 -0.547 -12.788 1.00 94.75 187 ASN A N 1
ATOM 1477 C CA . ASN A 1 187 ? 12.792 0.525 -12.167 1.00 94.75 187 ASN A CA 1
ATOM 1478 C C . ASN A 1 187 ? 12.017 0.024 -10.942 1.00 94.75 187 ASN A C 1
ATOM 1480 O O . ASN A 1 187 ? 11.991 0.690 -9.907 1.00 94.75 187 ASN A O 1
ATOM 1484 N N . ALA A 1 188 ? 11.456 -1.186 -11.015 1.00 96.75 188 ALA A N 1
ATOM 1485 C CA . ALA A 1 188 ? 10.772 -1.806 -9.883 1.00 96.75 188 ALA A CA 1
ATOM 1486 C C . ALA A 1 188 ? 11.717 -2.030 -8.692 1.00 96.75 188 ALA A C 1
ATOM 1488 O O . ALA A 1 188 ? 11.367 -1.711 -7.556 1.00 96.75 188 ALA A O 1
ATOM 1489 N N . LYS A 1 189 ? 12.938 -2.519 -8.947 1.00 97.00 189 LYS A N 1
ATOM 1490 C CA . LYS A 1 189 ? 13.974 -2.713 -7.922 1.00 97.00 189 LYS A CA 1
ATOM 1491 C C . LYS A 1 189 ? 14.387 -1.387 -7.279 1.00 97.00 189 LYS A C 1
ATOM 1493 O O . LYS A 1 189 ? 14.501 -1.321 -6.056 1.00 97.00 189 LYS A O 1
ATOM 1498 N N . ALA A 1 190 ? 14.573 -0.335 -8.079 1.00 95.88 190 ALA A N 1
ATOM 1499 C CA . ALA A 1 190 ? 14.893 1.001 -7.575 1.00 95.88 190 ALA A CA 1
ATOM 1500 C C . ALA A 1 190 ? 13.777 1.547 -6.667 1.00 95.88 190 ALA A C 1
ATOM 1502 O O . ALA A 1 190 ? 14.041 1.966 -5.538 1.00 95.88 190 ALA A O 1
ATOM 1503 N N . LEU A 1 191 ? 12.522 1.448 -7.114 1.00 97.50 191 LEU A N 1
ATOM 1504 C CA . LEU A 1 191 ? 11.356 1.888 -6.350 1.00 97.50 191 LEU A CA 1
ATOM 1505 C C . LEU A 1 191 ? 11.188 1.104 -5.039 1.00 97.50 191 LEU A C 1
ATOM 1507 O O . LEU A 1 191 ? 10.930 1.698 -3.992 1.00 97.50 191 LEU A O 1
ATOM 1511 N N . LEU A 1 192 ? 11.374 -0.219 -5.068 1.00 97.81 192 LEU A N 1
ATOM 1512 C CA . LEU A 1 192 ? 11.348 -1.054 -3.865 1.00 97.81 192 LEU A CA 1
ATOM 1513 C C . LEU A 1 192 ? 12.436 -0.664 -2.870 1.00 97.81 192 LEU A C 1
ATOM 1515 O O . LEU A 1 192 ? 12.170 -0.571 -1.671 1.00 97.81 192 LEU A O 1
ATOM 1519 N N . HIS A 1 193 ? 13.650 -0.404 -3.352 1.00 97.19 193 HIS A N 1
ATOM 1520 C CA . HIS A 1 193 ? 14.745 0.039 -2.501 1.00 97.19 193 HIS A CA 1
ATOM 1521 C C . HIS A 1 193 ? 14.399 1.365 -1.807 1.00 97.19 193 HIS A C 1
ATOM 1523 O O . HIS A 1 193 ? 14.488 1.463 -0.579 1.00 97.19 193 HIS A O 1
ATOM 1529 N N . VAL A 1 194 ? 13.896 2.345 -2.565 1.00 97.75 194 VAL A N 1
ATOM 1530 C CA . VAL A 1 194 ? 13.395 3.625 -2.037 1.00 97.75 194 VAL A CA 1
ATOM 1531 C C . VAL A 1 194 ? 12.296 3.414 -0.989 1.00 97.75 194 VAL A C 1
ATOM 1533 O O . VAL A 1 194 ? 12.357 3.997 0.099 1.00 97.75 194 VAL A O 1
ATOM 1536 N N . ALA A 1 195 ? 11.320 2.547 -1.260 1.00 97.94 195 ALA A N 1
ATOM 1537 C CA . ALA A 1 195 ? 10.223 2.243 -0.345 1.00 97.94 195 ALA A CA 1
ATOM 1538 C C . ALA A 1 195 ? 10.710 1.609 0.974 1.00 97.94 195 ALA A C 1
ATOM 1540 O O . ALA A 1 195 ? 10.379 2.085 2.067 1.00 97.94 195 ALA A O 1
ATOM 1541 N N . ILE A 1 196 ? 11.558 0.579 0.895 1.00 97.94 196 ILE A N 1
ATOM 1542 C CA . ILE A 1 196 ? 12.091 -0.149 2.057 1.00 97.94 196 ILE A CA 1
ATOM 1543 C C . ILE A 1 196 ? 12.963 0.762 2.921 1.00 97.94 196 ILE A C 1
ATOM 1545 O O . ILE A 1 196 ? 12.856 0.738 4.157 1.00 97.94 196 ILE A O 1
ATOM 1549 N N . GLN A 1 197 ? 13.803 1.593 2.299 1.00 97.44 197 GLN A N 1
ATOM 1550 C CA . GLN A 1 197 ? 14.591 2.592 3.013 1.00 97.44 197 GLN A CA 1
ATOM 1551 C C . GLN A 1 197 ? 13.720 3.714 3.606 1.00 97.44 197 GLN A C 1
ATOM 1553 O O . GLN A 1 197 ? 14.107 4.339 4.593 1.00 97.44 197 GLN A O 1
ATOM 1558 N N . SER A 1 198 ? 12.532 3.953 3.046 1.00 97.56 198 SER A N 1
ATOM 1559 C CA . SER A 1 198 ? 11.530 4.875 3.600 1.00 97.56 198 SER A CA 1
ATOM 1560 C C . SER A 1 198 ? 10.690 4.250 4.720 1.00 97.56 198 SER A C 1
ATOM 1562 O O . SER A 1 198 ? 9.871 4.936 5.335 1.00 97.56 198 SER A O 1
ATOM 1564 N N . GLY A 1 199 ? 10.926 2.980 5.065 1.00 96.81 199 GLY A N 1
ATOM 1565 C CA . GLY A 1 199 ? 10.268 2.270 6.165 1.00 96.81 199 GLY A CA 1
ATOM 1566 C C . GLY A 1 199 ? 9.029 1.465 5.773 1.00 96.81 199 GLY A C 1
ATOM 1567 O O . GLY A 1 199 ? 8.350 0.958 6.666 1.00 96.81 199 GLY A O 1
ATOM 1568 N N . PHE A 1 200 ? 8.750 1.314 4.478 1.00 98.00 200 PHE A N 1
ATOM 1569 C CA . PHE A 1 200 ? 7.666 0.484 3.951 1.00 98.00 200 PHE A CA 1
ATOM 1570 C C . PHE A 1 200 ? 8.169 -0.950 3.753 1.00 98.00 200 PHE A C 1
ATOM 1572 O O . PHE A 1 200 ? 8.503 -1.370 2.646 1.00 98.00 200 PHE A O 1
ATOM 1579 N N . LYS A 1 201 ? 8.327 -1.683 4.861 1.00 97.44 201 LYS A N 1
ATOM 1580 C CA . LYS A 1 201 ? 9.023 -2.982 4.879 1.00 97.44 201 LYS A CA 1
ATOM 1581 C C . LYS A 1 201 ? 8.253 -4.134 4.230 1.00 97.44 201 LYS A C 1
ATOM 1583 O O . LYS A 1 201 ? 8.880 -5.128 3.896 1.00 97.44 201 LYS A O 1
ATOM 1588 N N . TYR A 1 202 ? 6.945 -3.998 4.026 1.00 97.56 202 TYR A N 1
ATOM 1589 C CA . TYR A 1 202 ? 6.127 -4.989 3.316 1.00 97.56 202 TYR A CA 1
ATOM 1590 C C . TYR A 1 202 ? 5.977 -4.678 1.823 1.00 97.56 202 TYR A C 1
ATOM 1592 O O . TYR A 1 202 ? 5.137 -5.269 1.151 1.00 97.56 202 TYR A O 1
ATOM 1600 N N . SER A 1 203 ? 6.783 -3.756 1.290 1.00 98.06 203 SER A N 1
ATOM 1601 C CA . SER A 1 203 ? 6.763 -3.463 -0.141 1.00 98.06 203 SER A CA 1
ATOM 1602 C C . SER A 1 203 ? 7.258 -4.660 -0.955 1.00 98.06 203 SER A C 1
ATOM 1604 O O . SER A 1 203 ? 8.255 -5.284 -0.591 1.00 98.06 203 SER A O 1
ATOM 1606 N N . SER A 1 204 ? 6.586 -4.969 -2.062 1.00 97.81 204 SER A N 1
ATOM 1607 C CA . SER A 1 204 ? 6.861 -6.152 -2.884 1.00 97.81 204 SER A CA 1
ATOM 1608 C C . SER A 1 204 ? 6.499 -5.942 -4.360 1.00 97.81 204 SER A C 1
ATOM 1610 O O . SER A 1 204 ? 5.820 -4.978 -4.719 1.00 97.81 204 SER A O 1
ATOM 1612 N N . ILE A 1 205 ? 6.958 -6.843 -5.237 1.00 98.00 205 ILE A N 1
ATOM 1613 C CA . ILE A 1 205 ? 6.414 -6.963 -6.597 1.00 98.00 205 ILE A CA 1
ATOM 1614 C C . ILE A 1 205 ? 5.170 -7.844 -6.512 1.00 98.00 205 ILE A C 1
ATOM 1616 O O . ILE A 1 205 ? 5.260 -9.010 -6.138 1.00 98.00 205 ILE A O 1
ATOM 1620 N N . LYS A 1 206 ? 4.014 -7.291 -6.875 1.00 96.62 206 LYS A N 1
ATOM 162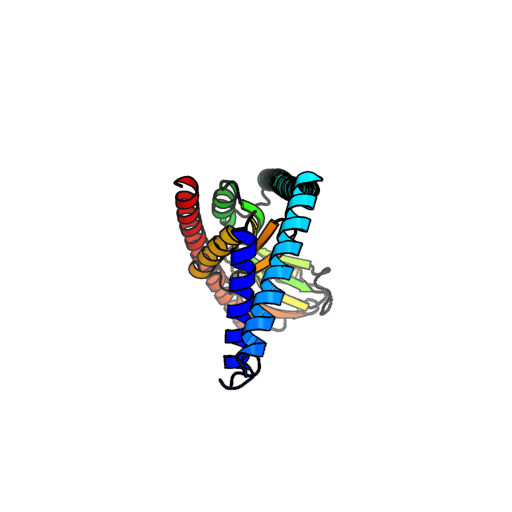1 C CA . LYS A 1 206 ? 2.717 -7.970 -6.772 1.00 96.62 206 LYS A CA 1
ATOM 1622 C C . LYS A 1 206 ? 2.346 -8.752 -8.026 1.00 96.62 206 LYS A C 1
ATOM 1624 O O . LYS A 1 206 ? 1.632 -9.745 -7.947 1.00 96.62 206 LYS A O 1
ATOM 1629 N N . SER A 1 207 ? 2.777 -8.279 -9.192 1.00 95.12 207 SER A N 1
ATOM 1630 C CA . SER A 1 207 ? 2.540 -8.958 -10.468 1.00 95.12 207 SER A CA 1
ATOM 1631 C C . SER A 1 207 ? 3.518 -8.486 -11.538 1.00 95.12 207 SER A C 1
ATOM 1633 O O . SER A 1 207 ? 3.997 -7.350 -11.498 1.00 95.12 207 SER A O 1
ATOM 1635 N N . ILE A 1 208 ? 3.784 -9.366 -12.501 1.00 93.88 208 ILE A N 1
ATOM 1636 C CA . ILE A 1 208 ? 4.549 -9.084 -13.714 1.00 93.88 208 ILE A CA 1
ATOM 1637 C C . ILE A 1 208 ? 3.691 -9.584 -14.875 1.00 93.88 208 ILE A C 1
ATOM 1639 O O . ILE A 1 208 ? 3.522 -10.787 -15.043 1.00 93.88 208 ILE A O 1
ATOM 1643 N N . ASN A 1 209 ? 3.086 -8.666 -15.626 1.00 86.19 209 ASN A N 1
ATOM 1644 C CA . ASN A 1 209 ? 2.302 -9.004 -16.816 1.00 86.19 209 ASN A CA 1
ATOM 1645 C C . ASN A 1 209 ? 2.377 -7.856 -17.824 1.00 86.19 209 ASN A C 1
ATOM 1647 O O . ASN A 1 209 ? 1.589 -6.912 -17.763 1.00 86.19 209 ASN A O 1
ATOM 1651 N N . GLY A 1 210 ? 3.426 -7.867 -18.645 1.00 83.25 210 GLY A N 1
ATOM 1652 C CA . GLY A 1 210 ? 3.777 -6.786 -19.572 1.00 83.25 210 GLY A CA 1
ATOM 1653 C C . GLY A 1 210 ? 4.178 -5.447 -18.944 1.00 83.25 210 GLY A C 1
ATOM 1654 O O . GLY A 1 210 ? 4.694 -4.554 -19.598 1.00 83.25 210 GLY A O 1
ATOM 1655 N N . LYS A 1 211 ? 3.975 -5.317 -17.642 1.00 90.81 211 LYS A N 1
ATOM 1656 C CA . LYS A 1 211 ? 4.401 -4.231 -16.770 1.00 90.81 211 LYS A CA 1
ATOM 1657 C C . LYS A 1 211 ? 4.566 -4.815 -15.377 1.00 90.81 211 LYS A C 1
ATOM 1659 O O . LYS A 1 211 ? 3.925 -5.813 -15.030 1.00 90.81 211 LYS A O 1
ATOM 1664 N N . VAL A 1 212 ? 5.419 -4.201 -14.574 1.00 96.00 212 VAL A N 1
ATOM 1665 C CA . VAL A 1 212 ? 5.717 -4.657 -13.217 1.00 96.00 212 VAL A CA 1
ATOM 1666 C C . VAL A 1 212 ? 4.899 -3.835 -12.234 1.00 96.00 212 VAL A C 1
ATOM 1668 O O . VAL A 1 212 ? 5.048 -2.616 -12.182 1.00 96.00 212 VAL A O 1
ATOM 1671 N N . MET A 1 213 ? 4.030 -4.480 -11.455 1.00 97.31 213 MET A N 1
ATOM 1672 C CA . MET A 1 213 ? 3.318 -3.825 -10.357 1.00 97.31 213 MET A CA 1
ATOM 1673 C C . MET A 1 213 ? 4.134 -3.934 -9.072 1.00 97.31 213 MET A C 1
ATOM 1675 O O . MET A 1 213 ? 4.318 -5.027 -8.539 1.00 97.31 213 MET A O 1
ATOM 1679 N N . VAL A 1 214 ? 4.543 -2.791 -8.538 1.00 98.19 214 VAL A N 1
ATOM 1680 C CA . VAL A 1 214 ? 5.107 -2.644 -7.199 1.00 98.19 214 VAL A CA 1
ATOM 1681 C C . VAL A 1 214 ? 3.997 -2.226 -6.235 1.00 98.19 214 VAL A C 1
ATOM 1683 O O . VAL A 1 214 ? 3.286 -1.247 -6.468 1.00 98.19 214 VAL A O 1
ATOM 1686 N N . GLU A 1 215 ? 3.852 -2.973 -5.146 1.00 98.31 215 GLU A N 1
ATOM 1687 C CA . GLU A 1 215 ? 3.038 -2.599 -3.994 1.00 98.31 215 GLU A CA 1
ATOM 1688 C C . GLU A 1 215 ? 3.963 -2.012 -2.927 1.00 98.31 215 GLU A C 1
ATOM 1690 O O . GLU A 1 215 ? 4.881 -2.683 -2.462 1.00 98.31 215 GLU A O 1
ATOM 1695 N N . ILE A 1 216 ? 3.741 -0.755 -2.545 1.00 98.25 216 ILE A N 1
ATOM 1696 C CA . ILE A 1 216 ? 4.413 -0.129 -1.403 1.00 98.25 216 ILE A CA 1
ATOM 1697 C C . ILE A 1 216 ? 3.491 -0.245 -0.199 1.00 98.25 216 ILE A C 1
ATOM 1699 O O . ILE A 1 216 ? 2.401 0.326 -0.216 1.00 98.25 216 ILE A O 1
ATOM 1703 N N . LEU A 1 217 ? 3.937 -0.957 0.838 1.00 97.25 217 LEU A N 1
ATOM 1704 C CA . LEU A 1 217 ? 3.136 -1.244 2.027 1.00 97.25 217 LEU A CA 1
ATOM 1705 C C . LEU A 1 217 ? 3.968 -1.133 3.308 1.00 97.25 217 LEU A C 1
ATOM 1707 O O . LEU A 1 217 ? 5.113 -1.591 3.387 1.00 97.25 217 LEU A O 1
ATOM 1711 N N . SER A 1 218 ? 3.379 -0.515 4.332 1.00 95.69 218 SER A N 1
ATOM 1712 C CA . SER A 1 218 ? 4.008 -0.382 5.647 1.00 95.69 218 SER A CA 1
ATOM 1713 C C . SER A 1 218 ? 3.528 -1.437 6.646 1.00 95.69 218 SER A C 1
ATOM 1715 O O . SER A 1 218 ? 2.518 -2.106 6.435 1.00 95.69 218 SER A O 1
ATOM 1717 N N . THR A 1 219 ? 4.259 -1.562 7.752 1.00 95.38 219 THR A N 1
ATOM 1718 C CA . THR A 1 219 ? 4.021 -2.542 8.822 1.00 95.38 219 THR A CA 1
ATOM 1719 C C . THR A 1 219 ? 3.016 -2.074 9.873 1.00 95.38 219 THR A C 1
ATOM 1721 O O . THR A 1 219 ? 2.530 -2.893 10.642 1.00 95.38 219 THR A O 1
ATOM 1724 N N . GLU A 1 220 ? 2.724 -0.770 9.956 1.00 96.44 220 GLU A N 1
ATOM 1725 C CA . GLU A 1 220 ? 1.768 -0.219 10.924 1.00 96.44 220 GLU A CA 1
ATOM 1726 C C . GLU A 1 220 ? 0.362 -0.751 10.655 1.00 96.44 220 GLU A C 1
ATOM 1728 O O . GLU A 1 220 ? -0.306 -0.344 9.707 1.00 96.44 220 GLU A O 1
ATOM 1733 N N . LYS A 1 221 ? -0.089 -1.661 11.511 1.00 96.69 221 LYS A N 1
ATOM 1734 C CA . LYS A 1 221 ? -1.398 -2.281 11.408 1.00 96.69 221 LYS A CA 1
ATOM 1735 C C . LYS A 1 221 ? -1.893 -2.657 12.796 1.00 96.69 221 LYS A C 1
ATOM 1737 O O . LYS A 1 221 ? -1.098 -3.015 13.660 1.00 96.69 221 LYS A O 1
ATOM 1742 N N . MET A 1 222 ? -3.201 -2.596 12.985 1.00 97.44 222 MET A N 1
ATOM 1743 C CA . MET A 1 222 ? -3.875 -3.126 14.163 1.00 97.44 222 MET A CA 1
ATOM 1744 C C . MET A 1 222 ? -5.205 -3.722 13.719 1.00 97.44 222 MET A C 1
ATOM 1746 O O . MET A 1 222 ? -5.919 -3.091 12.944 1.00 97.44 222 MET A O 1
ATOM 1750 N N . ASP A 1 223 ? -5.529 -4.921 14.192 1.00 96.44 223 ASP A N 1
ATOM 1751 C CA . ASP A 1 223 ? -6.845 -5.526 14.008 1.00 96.44 223 ASP A CA 1
ATOM 1752 C C . ASP A 1 223 ? -7.349 -5.987 15.383 1.00 96.44 223 ASP A C 1
ATOM 1754 O O . ASP A 1 223 ? -6.829 -6.957 15.931 1.00 96.44 223 ASP A O 1
ATOM 1758 N N . ALA A 1 224 ? -8.327 -5.281 15.956 1.00 96.75 224 ALA A N 1
ATOM 1759 C CA . ALA A 1 224 ? -8.856 -5.573 17.288 1.00 96.75 224 ALA A CA 1
ATOM 1760 C C . ALA A 1 224 ? -10.374 -5.832 17.232 1.00 96.75 224 ALA A C 1
ATOM 1762 O O . ALA A 1 224 ? -11.125 -4.932 16.842 1.00 96.75 224 ALA A O 1
ATOM 1763 N N . PRO A 1 225 ? -10.862 -7.028 17.607 1.00 95.31 225 PRO A N 1
ATOM 1764 C CA . PRO A 1 225 ? -12.287 -7.245 17.813 1.00 95.31 225 PRO A CA 1
ATOM 1765 C C . PRO A 1 225 ? -12.713 -6.584 19.130 1.00 95.31 225 PRO A C 1
ATOM 1767 O O . PRO A 1 225 ? -12.063 -6.764 20.156 1.00 95.31 225 PRO A O 1
ATOM 1770 N N . ILE A 1 226 ? -13.806 -5.824 19.111 1.00 96.75 226 ILE A N 1
ATOM 1771 C CA . ILE A 1 226 ? -14.269 -5.061 20.286 1.00 96.75 226 ILE A CA 1
ATOM 1772 C C . ILE A 1 226 ? -15.715 -5.371 20.686 1.00 96.75 226 ILE A C 1
ATOM 1774 O O . ILE A 1 226 ? -16.141 -5.069 21.801 1.00 96.75 226 ILE A O 1
ATOM 1778 N N . GLY A 1 227 ? -16.489 -5.983 19.793 1.00 95.00 227 GLY A N 1
ATOM 1779 C CA . GLY A 1 227 ? -17.913 -6.201 20.008 1.00 95.00 227 GLY A CA 1
ATOM 1780 C C . GLY A 1 227 ? -18.522 -7.194 19.029 1.00 95.00 227 GLY A C 1
ATOM 1781 O O . GLY A 1 227 ? -17.877 -7.630 18.074 1.00 95.00 227 GLY A O 1
ATOM 1782 N N . LYS A 1 228 ? -19.783 -7.551 19.259 1.00 94.50 228 LYS A N 1
ATOM 1783 C CA . LYS A 1 228 ? -20.588 -8.362 18.342 1.00 94.50 228 LYS A CA 1
ATOM 1784 C C . LYS A 1 228 ? -22.069 -8.071 18.541 1.00 94.50 228 LYS A C 1
ATOM 1786 O O . LYS A 1 228 ? -22.516 -7.964 19.679 1.00 94.50 228 LYS A O 1
ATOM 1791 N N . ASN A 1 229 ? -22.826 -8.039 17.448 1.00 92.31 229 ASN A N 1
ATOM 1792 C CA . ASN A 1 229 ? -24.282 -7.885 17.435 1.00 92.31 229 ASN A CA 1
ATOM 1793 C C . ASN A 1 229 ? -24.747 -6.661 18.239 1.00 92.31 229 ASN A C 1
ATOM 1795 O O . ASN A 1 229 ? -25.524 -6.787 19.181 1.00 92.31 229 ASN A O 1
ATOM 1799 N N . GLY A 1 230 ? -24.165 -5.494 17.939 1.00 90.75 230 GLY A N 1
ATOM 1800 C CA . GLY A 1 230 ? -24.470 -4.227 18.617 1.00 90.75 230 GLY A CA 1
ATOM 1801 C C . GLY A 1 230 ? -23.941 -4.117 20.053 1.00 90.75 230 GLY A C 1
ATOM 1802 O O . GLY A 1 230 ? -23.914 -3.026 20.611 1.00 90.75 230 GLY A O 1
ATOM 1803 N N . LYS A 1 231 ? -23.464 -5.215 20.652 1.00 94.50 231 LYS A N 1
ATOM 1804 C CA . LYS A 1 231 ? -22.896 -5.227 22.000 1.00 94.50 231 LYS A CA 1
ATOM 1805 C C . LYS A 1 231 ? -21.381 -5.053 21.963 1.00 94.50 231 LYS A C 1
ATOM 1807 O O . LYS A 1 231 ? -20.677 -5.810 21.293 1.00 94.50 231 LYS A O 1
ATOM 1812 N N . ILE A 1 232 ? -20.876 -4.096 22.735 1.00 96.19 232 ILE A N 1
ATOM 1813 C CA . ILE A 1 232 ? -19.441 -3.911 22.981 1.00 96.19 232 ILE A CA 1
ATOM 1814 C C . ILE A 1 232 ? -19.041 -4.770 24.186 1.00 96.19 232 ILE A C 1
ATOM 1816 O O . ILE A 1 232 ? -19.729 -4.757 25.205 1.00 96.19 232 ILE A O 1
ATOM 1820 N N . TYR A 1 233 ? -17.970 -5.558 24.056 1.00 96.19 233 TYR A N 1
ATOM 1821 C CA . TYR A 1 233 ? -17.506 -6.474 25.115 1.00 96.19 233 TYR A CA 1
ATOM 1822 C C . TYR A 1 233 ? -16.312 -5.945 25.902 1.00 96.19 233 TYR A C 1
ATOM 1824 O O . TYR A 1 233 ? -15.971 -6.495 26.945 1.00 96.19 233 TYR A O 1
ATOM 1832 N N . VAL A 1 234 ? -15.657 -4.915 25.384 1.00 96.50 234 VAL A N 1
ATOM 1833 C CA . VAL A 1 234 ? -14.450 -4.340 25.970 1.00 96.50 234 VAL A CA 1
ATOM 1834 C C . VAL A 1 234 ? -14.787 -3.147 26.860 1.00 96.50 234 VAL A C 1
ATOM 1836 O O . VAL A 1 234 ? -15.807 -2.486 26.661 1.00 96.50 234 VAL A O 1
ATOM 1839 N N . SER A 1 235 ? -13.929 -2.870 27.841 1.00 96.94 235 SER A N 1
ATOM 1840 C CA . SER A 1 235 ? -14.101 -1.730 28.743 1.00 96.94 235 SER A CA 1
ATOM 1841 C C . SER A 1 235 ? -13.772 -0.398 28.054 1.00 96.94 235 SER A C 1
ATOM 1843 O O . SER A 1 235 ? -13.104 -0.370 27.013 1.00 96.94 235 SER A O 1
ATOM 1845 N N . LYS A 1 236 ? -14.209 0.726 28.643 1.00 95.94 236 LYS A N 1
ATOM 1846 C CA . LYS A 1 236 ? -13.866 2.066 28.134 1.00 95.94 236 LYS A CA 1
ATOM 1847 C C . LYS A 1 236 ? -12.357 2.319 28.170 1.00 95.94 236 LYS A C 1
ATOM 1849 O O . LYS A 1 236 ? -11.824 2.924 27.245 1.00 95.94 236 LYS A O 1
ATOM 1854 N N . GLU A 1 237 ? -11.659 1.802 29.176 1.00 97.50 237 GLU A N 1
ATOM 1855 C CA . GLU A 1 237 ? -10.204 1.919 29.311 1.00 97.50 237 GLU A CA 1
ATOM 1856 C C . GLU A 1 237 ? -9.488 1.200 28.161 1.00 97.50 237 GLU A C 1
ATOM 1858 O O . GLU A 1 237 ? -8.536 1.731 27.588 1.00 97.50 237 GLU A O 1
ATOM 1863 N N . TYR A 1 238 ? -9.980 0.021 27.761 1.00 97.50 238 TYR A N 1
ATOM 1864 C CA . TYR A 1 238 ? -9.443 -0.699 26.608 1.00 97.50 238 TYR A CA 1
ATOM 1865 C C . TYR A 1 238 ? -9.666 0.069 25.300 1.00 97.50 238 TYR A C 1
ATOM 1867 O O . TYR A 1 238 ? -8.753 0.172 24.483 1.00 97.50 238 TYR A O 1
ATOM 1875 N N . LEU A 1 239 ? -10.853 0.653 25.103 1.00 97.62 239 LEU A N 1
ATOM 1876 C CA . LEU A 1 239 ? -11.119 1.493 23.932 1.00 97.62 239 LEU A CA 1
ATOM 1877 C C . LEU A 1 239 ? -10.211 2.730 23.896 1.00 97.62 239 LEU A C 1
ATOM 1879 O O . LEU A 1 239 ? -9.662 3.033 22.838 1.00 97.62 239 LEU A O 1
ATOM 1883 N N . SER A 1 240 ? -9.990 3.388 25.040 1.00 97.88 240 SER A N 1
ATOM 1884 C CA . SER A 1 240 ? -9.060 4.522 25.147 1.00 97.88 240 SER A CA 1
ATOM 1885 C C . SER A 1 240 ? -7.647 4.121 24.730 1.00 97.88 240 SER A C 1
ATOM 1887 O O . SER A 1 240 ? -7.041 4.769 23.877 1.00 97.88 240 SER A O 1
ATOM 1889 N N . MET A 1 241 ? -7.158 2.988 25.241 1.00 98.25 241 MET A N 1
ATOM 1890 C CA . MET A 1 241 ? -5.859 2.431 24.858 1.00 98.25 241 MET A CA 1
ATOM 1891 C C . MET A 1 241 ? -5.777 2.152 23.347 1.00 98.25 241 MET A C 1
ATOM 1893 O O . MET A 1 241 ? -4.775 2.475 22.707 1.00 98.25 241 MET A O 1
ATOM 1897 N N . LEU A 1 242 ? -6.829 1.583 22.745 1.00 98.19 242 LEU A N 1
ATOM 1898 C CA . LEU A 1 242 ? -6.870 1.340 21.300 1.00 98.19 242 LEU A CA 1
ATOM 1899 C C . LEU A 1 242 ? -6.813 2.640 20.492 1.00 98.19 242 LEU A C 1
ATOM 1901 O O . LEU A 1 242 ? -6.102 2.692 19.486 1.00 98.19 242 LEU A O 1
ATOM 1905 N N . VAL A 1 243 ? -7.535 3.683 20.911 1.00 98.31 243 VAL A N 1
ATOM 1906 C CA . VAL A 1 243 ? -7.503 5.002 20.261 1.00 98.31 243 VAL A CA 1
ATOM 1907 C C . VAL A 1 243 ? -6.108 5.619 20.354 1.00 98.31 243 VAL A C 1
ATOM 1909 O O . VAL A 1 243 ? -5.580 6.093 19.345 1.00 98.31 243 VAL A O 1
ATOM 1912 N N . GLU A 1 244 ? -5.465 5.552 21.519 1.00 98.38 244 GLU A N 1
ATOM 1913 C CA . GLU A 1 244 ? -4.092 6.030 21.711 1.00 98.38 244 GLU A CA 1
ATOM 1914 C C . GLU A 1 244 ? -3.098 5.312 20.790 1.00 98.38 244 GLU A C 1
ATOM 1916 O O . GLU A 1 244 ? -2.324 5.960 20.075 1.00 98.38 244 GLU A O 1
ATOM 1921 N N . ILE A 1 245 ? -3.154 3.975 20.741 1.00 98.44 245 ILE A N 1
ATOM 1922 C CA . ILE A 1 245 ? -2.310 3.165 19.853 1.00 98.44 245 ILE A CA 1
ATOM 1923 C C . ILE A 1 245 ? -2.591 3.515 18.389 1.00 98.44 245 ILE A C 1
ATOM 1925 O O . ILE A 1 245 ? -1.654 3.710 17.611 1.00 98.44 245 ILE A O 1
ATOM 1929 N N . ALA A 1 246 ? -3.861 3.635 17.996 1.00 98.38 246 ALA A N 1
ATOM 1930 C CA . ALA A 1 246 ? -4.236 3.974 16.629 1.00 98.38 246 ALA A CA 1
ATOM 1931 C C . ALA A 1 246 ? -3.697 5.346 16.207 1.00 98.38 246 ALA A C 1
ATOM 1933 O O . ALA A 1 246 ? -3.084 5.462 15.144 1.00 98.38 246 ALA A O 1
ATOM 1934 N N . ASN A 1 247 ? -3.831 6.361 17.060 1.00 98.38 247 ASN A N 1
ATOM 1935 C CA . ASN A 1 247 ? -3.297 7.699 16.810 1.00 98.38 247 ASN A CA 1
ATOM 1936 C C . ASN A 1 247 ? -1.764 7.700 16.744 1.00 98.38 247 ASN A C 1
ATOM 1938 O O . ASN A 1 247 ? -1.174 8.350 15.875 1.00 98.38 247 ASN A O 1
ATOM 1942 N N . LEU A 1 248 ? -1.092 6.921 17.598 1.00 98.25 248 LEU A N 1
ATOM 1943 C CA . LEU A 1 248 ? 0.359 6.738 17.531 1.00 98.25 248 LEU A CA 1
ATOM 1944 C C . LEU A 1 248 ? 0.789 6.105 16.198 1.00 98.25 248 LEU A C 1
ATOM 1946 O O . LEU A 1 248 ? 1.766 6.550 15.586 1.00 98.25 248 LEU A O 1
ATOM 1950 N N . LEU A 1 249 ? 0.067 5.082 15.732 1.00 98.06 249 LEU A N 1
ATOM 1951 C CA . LEU A 1 249 ? 0.312 4.455 14.434 1.00 98.06 249 LEU A CA 1
ATOM 1952 C C . LEU A 1 249 ? 0.080 5.451 13.289 1.00 98.06 249 LEU A C 1
ATOM 1954 O O . LEU A 1 249 ? 0.934 5.541 12.407 1.00 98.06 249 LEU A O 1
ATOM 1958 N N . MET A 1 250 ? -0.990 6.253 13.326 1.00 97.12 250 MET A N 1
ATOM 1959 C CA . MET A 1 250 ? -1.250 7.312 12.335 1.00 97.12 250 MET A CA 1
ATOM 1960 C C . MET A 1 250 ? -0.098 8.321 12.262 1.00 97.12 250 MET A C 1
ATOM 1962 O O . MET A 1 250 ? 0.411 8.595 11.175 1.00 97.12 250 MET A O 1
ATOM 1966 N N . LYS A 1 251 ? 0.423 8.779 13.409 1.00 97.12 251 LYS A N 1
ATOM 1967 C CA . LYS A 1 251 ? 1.605 9.664 13.456 1.00 97.12 251 LYS A CA 1
ATOM 1968 C C . LYS A 1 251 ? 2.844 9.022 12.834 1.00 97.12 251 LYS A C 1
ATOM 1970 O O . LYS A 1 251 ? 3.615 9.693 12.143 1.00 97.12 251 LYS A O 1
ATOM 1975 N N . LYS A 1 252 ? 3.077 7.729 13.084 1.00 97.06 252 LYS A N 1
ATOM 1976 C CA . LYS A 1 252 ? 4.201 6.989 12.481 1.00 97.06 252 LYS A CA 1
ATOM 1977 C C . LYS A 1 252 ? 4.041 6.876 10.964 1.00 97.06 252 LYS A C 1
ATOM 1979 O O . LYS A 1 252 ? 5.015 7.101 10.243 1.00 97.06 252 LYS A O 1
ATOM 1984 N N . MET A 1 253 ? 2.834 6.577 10.487 1.00 96.94 253 MET A N 1
ATOM 1985 C CA . MET A 1 253 ? 2.512 6.515 9.060 1.00 96.94 253 MET A CA 1
ATOM 1986 C C . MET A 1 253 ? 2.742 7.864 8.370 1.00 96.94 253 MET A C 1
ATOM 1988 O O . MET A 1 253 ? 3.445 7.908 7.362 1.00 96.94 253 MET A O 1
ATOM 1992 N N . ASP A 1 254 ? 2.279 8.968 8.960 1.00 96.12 254 ASP A N 1
ATOM 1993 C CA . ASP A 1 254 ? 2.480 10.321 8.423 1.00 96.12 254 ASP A CA 1
ATOM 1994 C C . ASP A 1 254 ? 3.974 10.675 8.289 1.00 96.12 254 ASP A C 1
ATOM 1996 O O . ASP A 1 254 ? 4.408 11.228 7.275 1.00 96.12 254 ASP A O 1
ATOM 2000 N N . LYS A 1 255 ? 4.804 10.298 9.273 1.00 97.12 255 LYS A N 1
ATOM 2001 C CA . LYS A 1 255 ? 6.268 10.468 9.191 1.00 97.12 255 LYS A CA 1
ATOM 2002 C C . LYS A 1 255 ? 6.883 9.634 8.062 1.00 97.12 255 LYS A C 1
ATOM 2004 O O . LYS A 1 255 ? 7.772 10.117 7.359 1.00 97.12 255 LYS A O 1
ATOM 2009 N N . LYS A 1 256 ? 6.430 8.389 7.876 1.00 97.62 256 LYS A N 1
ATOM 2010 C CA . LYS A 1 256 ? 6.907 7.515 6.791 1.00 97.62 256 LYS A CA 1
ATOM 2011 C C . LYS A 1 256 ? 6.522 8.054 5.417 1.00 97.62 256 LYS A C 1
ATOM 2013 O O . LYS A 1 256 ? 7.364 8.027 4.526 1.00 97.62 256 LYS A O 1
ATOM 2018 N N . LEU A 1 257 ? 5.308 8.582 5.263 1.00 97.69 257 LEU A N 1
ATOM 2019 C CA . LEU A 1 257 ? 4.850 9.209 4.022 1.00 97.69 257 LEU A CA 1
ATOM 2020 C C . LEU A 1 257 ? 5.734 10.393 3.628 1.00 97.69 257 LEU A C 1
ATOM 2022 O O . LEU A 1 257 ? 6.241 10.407 2.513 1.00 97.69 257 LEU A O 1
ATOM 2026 N N . LYS A 1 258 ? 6.025 11.312 4.559 1.00 97.56 258 LYS A N 1
ATOM 2027 C CA . LYS A 1 258 ? 6.942 12.440 4.302 1.00 97.56 258 LYS A CA 1
ATOM 2028 C C . LYS A 1 258 ? 8.338 11.976 3.877 1.00 97.56 258 LYS A C 1
ATOM 2030 O O . LYS A 1 258 ? 8.946 12.544 2.975 1.00 97.56 258 LYS A O 1
ATOM 2035 N N . ARG A 1 259 ? 8.859 10.919 4.512 1.00 98.00 259 ARG A N 1
ATOM 2036 C CA . ARG A 1 259 ? 10.157 10.338 4.136 1.00 98.00 259 ARG A CA 1
ATOM 2037 C C . ARG A 1 259 ? 10.122 9.699 2.746 1.00 98.00 259 ARG A C 1
ATOM 2039 O O . ARG A 1 259 ? 11.079 9.862 1.997 1.00 98.00 259 ARG A O 1
ATOM 2046 N N . LEU A 1 260 ? 9.043 8.987 2.415 1.00 98.12 260 LEU A N 1
ATOM 2047 C CA . LEU A 1 260 ? 8.853 8.387 1.095 1.00 98.12 260 LEU A CA 1
ATOM 2048 C C . LEU A 1 260 ? 8.755 9.455 0.011 1.00 98.12 260 LEU A C 1
ATOM 2050 O O . LEU A 1 260 ? 9.420 9.327 -1.007 1.00 98.12 260 LEU A O 1
ATOM 2054 N N . GLU A 1 261 ? 7.985 10.513 0.249 1.00 97.88 261 GLU A N 1
ATOM 2055 C CA . GLU A 1 261 ? 7.865 11.649 -0.662 1.00 97.88 261 GLU A CA 1
ATOM 2056 C C . GLU A 1 261 ? 9.234 12.236 -1.015 1.00 97.88 261 GLU A C 1
ATOM 2058 O O . GLU A 1 261 ? 9.563 12.338 -2.196 1.00 97.88 261 GLU A O 1
ATOM 2063 N N . LYS A 1 262 ? 10.059 12.528 0.000 1.00 97.88 262 LYS A N 1
ATOM 2064 C CA . LYS A 1 262 ? 11.413 13.057 -0.196 1.00 97.88 262 LYS A CA 1
ATOM 2065 C C . LYS A 1 262 ? 12.294 12.108 -1.017 1.00 97.88 262 LYS A C 1
ATOM 2067 O O . LYS A 1 262 ? 12.951 12.534 -1.957 1.00 97.88 262 LYS A O 1
ATOM 2072 N N . LYS A 1 263 ? 12.302 10.810 -0.702 1.00 97.44 263 LYS A N 1
ATOM 2073 C CA . LYS A 1 263 ? 13.141 9.848 -1.440 1.00 97.44 263 LYS A CA 1
ATOM 2074 C C . LYS A 1 263 ? 12.650 9.582 -2.863 1.00 97.44 263 LYS A C 1
ATOM 2076 O O . LYS A 1 263 ? 13.453 9.304 -3.747 1.00 97.44 263 LYS A O 1
ATOM 2081 N N . VAL A 1 264 ? 11.341 9.654 -3.094 1.00 96.88 264 VAL A N 1
ATOM 2082 C CA . VAL A 1 264 ? 10.765 9.578 -4.442 1.00 96.88 264 VAL A CA 1
ATOM 2083 C C . VAL A 1 264 ? 11.158 10.806 -5.259 1.00 96.88 264 VAL A C 1
ATOM 2085 O O . VAL A 1 264 ? 11.452 10.659 -6.439 1.00 96.88 264 VAL A O 1
ATOM 2088 N N . GLU A 1 265 ? 11.210 11.991 -4.650 1.00 95.94 265 GLU A N 1
ATOM 2089 C CA . GLU A 1 265 ? 11.723 13.204 -5.296 1.00 95.94 265 GLU A CA 1
ATOM 2090 C C . GLU A 1 265 ? 13.203 13.078 -5.677 1.00 95.94 265 GLU A C 1
ATOM 2092 O O . GLU A 1 265 ? 13.568 13.348 -6.817 1.00 95.94 265 GLU A O 1
ATOM 2097 N N . GLU A 1 266 ? 14.046 12.593 -4.761 1.00 95.31 266 GLU A N 1
ATOM 2098 C CA . GLU A 1 266 ? 15.462 12.315 -5.039 1.00 95.31 266 GLU A CA 1
ATOM 2099 C C . GLU A 1 266 ? 15.618 11.333 -6.214 1.00 95.31 266 GLU A C 1
ATOM 2101 O O . GLU A 1 266 ? 16.378 11.587 -7.148 1.00 95.31 266 GLU A O 1
ATOM 2106 N N . MET A 1 267 ? 14.848 10.239 -6.208 1.00 93.81 267 MET A N 1
ATOM 2107 C CA . MET A 1 267 ? 14.835 9.255 -7.294 1.00 93.81 267 MET A CA 1
ATOM 2108 C C . MET A 1 267 ? 14.365 9.863 -8.623 1.00 93.81 267 MET A C 1
ATOM 2110 O O . MET A 1 267 ? 14.959 9.589 -9.662 1.00 93.81 267 MET A O 1
ATOM 2114 N N . GLN A 1 268 ? 13.319 10.693 -8.597 1.00 92.25 268 GLN A N 1
ATOM 2115 C CA . GLN A 1 268 ? 12.808 11.395 -9.773 1.00 92.25 268 GLN A CA 1
ATOM 2116 C C . GLN A 1 268 ? 13.872 12.305 -10.390 1.00 92.25 268 GLN A C 1
ATOM 2118 O O . GLN A 1 268 ? 14.063 12.264 -11.601 1.00 92.25 268 GLN A O 1
ATOM 2123 N N . ASN A 1 269 ? 14.583 13.081 -9.572 1.00 90.81 269 ASN A N 1
ATOM 2124 C CA . ASN A 1 269 ? 15.627 13.983 -10.052 1.00 90.81 269 ASN A CA 1
ATOM 2125 C C . ASN A 1 269 ? 16.776 13.214 -10.718 1.00 90.81 269 ASN A C 1
ATOM 2127 O O . ASN A 1 269 ? 17.248 13.623 -11.772 1.00 90.81 269 ASN A O 1
ATOM 2131 N N . ILE A 1 270 ? 17.180 12.070 -10.153 1.00 89.19 270 ILE A N 1
ATOM 2132 C CA . ILE A 1 270 ? 18.211 11.201 -10.745 1.00 89.19 270 ILE A CA 1
ATOM 2133 C C . ILE A 1 270 ? 17.761 10.658 -12.108 1.00 89.19 270 ILE A C 1
ATOM 2135 O O . ILE A 1 270 ? 18.547 10.641 -13.046 1.00 89.19 270 ILE A O 1
ATOM 2139 N N . LEU A 1 271 ? 16.501 10.229 -12.224 1.00 83.44 271 LEU A N 1
ATOM 2140 C CA . LEU A 1 271 ? 15.953 9.678 -13.467 1.00 83.44 271 LEU A CA 1
ATOM 2141 C C . LEU A 1 271 ? 15.697 10.732 -14.553 1.00 83.44 271 LEU A C 1
ATOM 2143 O O . LEU A 1 271 ? 15.569 10.363 -15.711 1.00 83.44 271 LEU A O 1
ATOM 2147 N N . MET A 1 272 ? 15.566 12.010 -14.190 1.00 78.62 272 MET A N 1
ATOM 2148 C CA . MET A 1 272 ? 15.390 13.111 -15.147 1.00 78.62 272 MET A CA 1
ATOM 2149 C C . MET A 1 272 ? 16.714 13.759 -15.571 1.00 78.62 272 MET A C 1
ATOM 2151 O O . MET A 1 272 ? 16.744 14.453 -16.583 1.00 78.62 272 MET A O 1
ATOM 2155 N N . ALA A 1 273 ? 17.780 13.590 -14.784 1.00 77.31 273 ALA A N 1
ATOM 2156 C CA . ALA A 1 273 ? 19.095 14.171 -15.052 1.00 77.31 273 ALA A CA 1
ATOM 2157 C C . ALA A 1 273 ? 20.005 13.285 -15.923 1.00 77.31 273 ALA A C 1
ATOM 2159 O O . ALA A 1 273 ? 21.041 13.765 -16.381 1.00 77.31 273 ALA A O 1
ATOM 2160 N N . GLY A 1 274 ? 19.652 12.009 -16.105 1.00 56.38 274 GLY A N 1
ATOM 2161 C CA . GLY A 1 274 ? 20.350 11.055 -16.973 1.00 56.38 274 GLY A CA 1
ATOM 2162 C C . GLY A 1 274 ? 19.543 10.741 -18.217 1.00 56.38 274 GLY A C 1
ATOM 2163 O O . GLY A 1 274 ? 20.186 10.510 -19.261 1.00 56.38 274 GLY A O 1
#

Sequence (274 aa):
IIFTLAMGAMWEIAEFASDQIFSHGIPVAQISLHDTMTDLIADGIAGLLVGIFGAIGIRKGEFKELLFEIGKEVEKLHIHFFDSKAMAMKKLEDARARKKVDKKALPIIEKINKMADFFTTSSCSGRIVLLEIPSPGKKRKARFLGRWHNEINMDMLEDALQNAKEGEIWFLVQSPIFHIFTISLKNAKALLHVAIQSGFKYSSIKSINGKVMVEILSTEKMDAPIGKNGKIYVSKEYLSMLVEIANLLMKKMDKKLKRLEKKVEEMQNILMAG

Foldseek 3Di:
DVVLVVVLVVVVVVLCVCCVPPVVVDRPQPPDPVSVVVSVVVSVVVSVVCVVVVVVCVVVCVVVVVVVVVVVVLVVLVVVQVVVLVVQVVVVVVCVVVVNDDPLCVLVQVLQSPQPFKHWRDWALKWKWKWFAQEPPRVVPIDTLDIGLAADDLVRVVNSLQPAAAHWIKTKIAAIKIKMKGQDPVVLVLLQVLLVVLQQVPWDFPDDDSITIIMRHHPLMDIDTQDGRSDGPDDSVVVRVSSVSNNVSSVVSSSSSVSSSVSSNVVSVVSVVD

pLDDT: mean 86.66, std 12.83, range [52.5, 98.44]